Protein AF-A0A127SYN3-F1 (afdb_monomer)

pLDDT: mean 91.69, std 9.48, range [48.88, 98.5]

Solvent-accessible surface area (backbone atoms only — not comparable to full-atom values): 15457 Å² total; per-residue (Å²): 63,96,89,72,79,43,69,83,61,51,98,43,75,67,38,49,51,54,57,50,49,53,37,70,72,34,72,50,55,42,59,70,74,40,36,48,94,62,75,69,46,76,50,74,53,71,53,73,50,73,58,100,52,30,39,41,38,39,35,43,34,43,35,44,30,67,36,50,41,70,59,27,31,41,38,37,42,37,41,39,38,40,38,38,40,44,38,81,91,70,33,30,36,42,38,40,38,41,39,39,38,42,36,44,35,37,34,53,48,44,52,75,71,44,71,41,87,87,78,73,42,77,45,51,68,72,70,58,45,60,67,63,46,42,74,70,51,71,36,42,54,61,86,86,49,70,43,82,44,75,75,14,61,35,33,72,66,62,30,41,78,26,24,26,25,44,35,42,36,41,40,35,37,41,34,41,34,43,35,37,41,90,47,94,44,38,41,38,36,42,35,41,35,43,33,44,36,38,39,38,37,40,38,42,32,32,41,89,10,33,71,32,34,23,24,48,36,52,92,41,75,68,47,23,68,67,38,80,61,31,48,67,55,82,93,42,82,83,59,80,42,41,58,88,42,87,70,60,50,49,77,47,78,48,56,35,39,34,45,36,39,40,38,38,41,36,39,38,39,46,52,67,52,91,86,77,44,78,47,76,47,78,51,74,50,76,50,75,49,77,52,73,49,111

Foldseek 3Di:
DVVPPDDPFPPDPVSVCVVVVLLVPFQAQLLVVFFDDWDKDKDKDKDWDDDPFWIKIKMWIWIWAPDGTPFWTKIKIKIKIWIWGQPDPNQKIKIKIKIKMKMKIKDFQWDDWDQPPVVRDTDTPPDLHSVCCSVPPDSSDDQPDWDQDLLDTDHSNVQRVQWMKIKIKMKIKIKMKMWGDPDPQKIKMKMKMKMKMKIKMKTGRWFRHSVNVSLANPPDLVSQQPRPSFDDDPVDNPDTGHHPRNTTGDIDMDMKMKMKIKIKIKMWGWDADPVPDIDIDIDMDMDMDMDMDD

Sequence (294 aa):
DSTTGKYLVENTEAGRKAYLRQAEMRNTDWFQELFRPTVQHSHSVSITSGSEKGSYYASLGALVDPGWSIQSKVNRYTALFNTSQKLFNDHITLNIIGNASYRQQRAPGSLASSTNLVEGSVKRDFDINPYSYALRTSRTLDPDEFYTRNYAPFNIRHELENNYIDLSVLDTKFQAEIKAKPIKGLELSALGSVRYQLSMTEHNIKDNSNQAEAYRAAATKIIKNANPYLYKDPDNPTADKYTVLPQGGILKKNDYSALSMDFRASGTYNTAIAEKHIINAFAAMEVNSLDRHA

Nearest PDB structures (foldseek):
  6z8i-assembly1_B  TM=6.885E-01  e=6.926E-08  Bacteroides thetaiotaomicron VPI-5482
  8aa4-assembly1_B  TM=7.226E-01  e=2.273E-06  Bacteroides thetaiotaomicron VPI-5482
  5fq6-assembly2_I  TM=7.284E-01  e=1.991E-04  Bacteroides thetaiotaomicron
  5fq7-assembly1_D  TM=7.348E-01  e=5.926E-04  Bacteroides thetaiotaomicron
  5fq8-assembly1_D  TM=7.462E-01  e=1.498E-03  Bacteroides thetaiotaomicron

Radius of gyration: 30.78 Å; Cα contacts (8 Å, |Δi|>4): 654; chains: 1; bounding box: 85×50×84 Å

Structure (mmCIF, N/CA/C/O backbone):
data_AF-A0A127SYN3-F1
#
_entry.id   AF-A0A127SYN3-F1
#
loop_
_atom_site.group_PDB
_atom_site.id
_atom_site.type_symbol
_atom_site.label_atom_id
_atom_site.label_alt_id
_atom_site.label_comp_id
_atom_site.label_asym_id
_atom_site.label_entity_id
_atom_site.label_seq_id
_atom_site.pdbx_PDB_ins_code
_atom_site.Cartn_x
_atom_site.Cartn_y
_atom_site.Cartn_z
_atom_site.occupancy
_atom_site.B_iso_or_equiv
_atom_site.auth_seq_id
_atom_site.auth_comp_id
_atom_site.auth_asym_id
_atom_site.auth_atom_id
_atom_site.pdbx_PDB_model_num
ATOM 1 N N . ASP A 1 1 ? 33.461 -4.931 -29.192 1.00 48.88 1 ASP A N 1
ATOM 2 C CA . ASP A 1 1 ? 34.027 -5.504 -27.966 1.00 48.88 1 ASP A CA 1
ATOM 3 C C . ASP A 1 1 ? 35.154 -4.592 -27.495 1.00 48.88 1 ASP A C 1
ATOM 5 O O . ASP A 1 1 ? 36.150 -4.427 -28.196 1.00 48.88 1 ASP A O 1
ATOM 9 N N . SER A 1 2 ? 34.945 -3.933 -26.354 1.00 52.88 2 SER A N 1
ATOM 10 C CA . SER A 1 2 ? 35.891 -2.986 -25.746 1.00 52.88 2 SER A CA 1
ATOM 11 C C . SER A 1 2 ? 37.189 -3.647 -25.271 1.00 52.88 2 SER A C 1
ATOM 13 O O . SER A 1 2 ? 38.177 -2.948 -25.067 1.00 52.88 2 SER A O 1
ATOM 15 N N . THR A 1 3 ? 37.211 -4.976 -25.150 1.00 64.62 3 THR A N 1
ATOM 16 C CA . THR A 1 3 ? 38.384 -5.772 -24.769 1.00 64.62 3 THR A CA 1
ATOM 17 C C . THR A 1 3 ? 39.202 -6.284 -25.957 1.00 64.62 3 THR A C 1
ATOM 19 O O . THR A 1 3 ? 40.391 -6.540 -25.795 1.00 64.62 3 THR A O 1
ATOM 22 N N . THR A 1 4 ? 38.623 -6.399 -27.159 1.00 72.81 4 THR A N 1
ATOM 23 C CA . THR A 1 4 ? 39.330 -6.945 -28.342 1.00 72.81 4 THR A CA 1
ATOM 24 C C . THR A 1 4 ? 39.470 -5.968 -29.510 1.00 72.81 4 THR A C 1
ATOM 26 O O . THR A 1 4 ? 40.143 -6.284 -30.490 1.00 72.81 4 THR A O 1
ATOM 29 N N . GLY A 1 5 ? 38.836 -4.791 -29.448 1.00 68.50 5 GLY A N 1
ATOM 30 C CA . GLY A 1 5 ? 38.861 -3.791 -30.525 1.00 68.50 5 GLY A CA 1
ATOM 31 C C . GLY A 1 5 ? 38.121 -4.220 -31.800 1.00 68.50 5 GLY A C 1
ATOM 32 O O . GLY A 1 5 ? 38.131 -3.494 -32.793 1.00 68.50 5 GLY A O 1
ATOM 33 N N . LYS A 1 6 ? 37.464 -5.386 -31.786 1.00 70.94 6 LYS A N 1
ATOM 34 C CA . LYS A 1 6 ? 36.654 -5.907 -32.891 1.00 70.94 6 LYS A CA 1
ATOM 35 C C . LYS A 1 6 ? 35.181 -5.540 -32.720 1.00 70.94 6 LYS A C 1
ATOM 37 O O . LYS A 1 6 ? 34.705 -5.274 -31.610 1.00 70.94 6 LYS A O 1
ATOM 42 N N . TYR A 1 7 ? 34.433 -5.548 -33.822 1.00 69.31 7 TYR A N 1
ATOM 43 C CA . TYR A 1 7 ? 32.971 -5.483 -33.772 1.00 69.31 7 TYR A CA 1
ATOM 44 C C . TYR A 1 7 ? 32.424 -6.675 -32.969 1.00 69.31 7 TYR A C 1
ATOM 46 O O . TYR A 1 7 ? 32.946 -7.779 -33.081 1.00 69.31 7 TYR A O 1
ATOM 54 N N . LEU A 1 8 ? 31.379 -6.452 -32.159 1.00 71.56 8 LEU A N 1
ATOM 55 C CA . LEU A 1 8 ? 30.700 -7.521 -31.399 1.00 71.56 8 LEU A CA 1
ATOM 56 C C . LEU A 1 8 ? 30.132 -8.618 -32.315 1.00 71.56 8 LEU A C 1
ATOM 58 O O . LEU A 1 8 ? 30.057 -9.775 -31.919 1.00 71.56 8 LEU A O 1
ATOM 62 N N . VAL A 1 9 ? 29.767 -8.252 -33.545 1.00 79.12 9 VAL A N 1
ATOM 63 C CA . VAL A 1 9 ? 29.346 -9.170 -34.604 1.00 79.12 9 VAL A CA 1
ATOM 64 C C . VAL A 1 9 ? 30.120 -8.809 -35.867 1.00 79.12 9 VAL A C 1
ATOM 66 O O . VAL A 1 9 ? 30.071 -7.665 -36.323 1.00 79.12 9 VAL A O 1
ATOM 69 N N . GLU A 1 10 ? 30.841 -9.768 -36.443 1.00 80.81 10 GLU A N 1
ATOM 70 C CA . GLU A 1 10 ? 31.500 -9.570 -37.734 1.00 80.81 10 GLU A CA 1
ATOM 71 C C . GLU A 1 10 ? 30.448 -9.420 -38.846 1.00 80.81 10 GLU A C 1
ATOM 73 O O . GLU A 1 10 ? 29.526 -10.231 -38.955 1.00 80.81 10 GLU A O 1
ATOM 78 N N . ASN A 1 11 ? 30.586 -8.404 -39.708 1.00 83.81 11 ASN A N 1
ATOM 79 C CA . ASN A 1 11 ? 29.653 -8.139 -40.815 1.00 83.81 11 ASN A CA 1
ATOM 80 C C . ASN A 1 11 ? 29.867 -9.089 -42.016 1.00 83.81 11 ASN A C 1
ATOM 82 O O . ASN A 1 11 ? 29.914 -8.669 -43.171 1.00 83.81 11 ASN A O 1
ATOM 86 N N . THR A 1 12 ? 30.019 -10.381 -41.739 1.00 90.56 12 THR A N 1
ATOM 87 C CA . THR A 1 12 ? 30.063 -11.468 -42.721 1.00 90.56 12 THR A CA 1
ATOM 88 C C . THR A 1 12 ? 28.730 -12.215 -42.709 1.00 90.56 12 THR A C 1
ATOM 90 O O . THR A 1 12 ? 27.955 -12.124 -41.755 1.00 90.56 12 THR A O 1
ATOM 93 N N . GLU A 1 13 ? 28.420 -12.972 -43.764 1.00 90.56 13 GLU A N 1
ATOM 94 C CA . GLU A 1 13 ? 27.206 -13.801 -43.773 1.00 90.56 13 GLU A CA 1
ATOM 95 C C . GLU A 1 13 ? 27.196 -14.802 -42.608 1.00 90.56 13 GLU A C 1
ATOM 97 O O . GLU A 1 13 ? 26.184 -14.933 -41.920 1.00 90.56 13 GLU A O 1
ATOM 102 N N . ALA A 1 14 ? 28.334 -15.450 -42.345 1.00 88.75 14 ALA A N 1
ATOM 103 C CA . ALA A 1 14 ? 28.492 -16.379 -41.232 1.00 88.75 14 ALA A CA 1
ATOM 104 C C . ALA A 1 14 ? 28.324 -15.686 -39.868 1.00 88.75 14 ALA A C 1
ATOM 106 O O . ALA A 1 14 ? 27.583 -16.191 -39.027 1.00 88.75 14 ALA A O 1
ATOM 107 N N . GLY A 1 15 ? 28.934 -14.509 -39.671 1.00 86.81 15 GLY A N 1
ATOM 108 C CA . GLY A 1 15 ? 28.815 -13.732 -38.432 1.00 86.81 15 GLY A CA 1
ATOM 109 C C . GLY A 1 15 ? 27.379 -13.280 -38.153 1.00 86.81 15 GLY A C 1
ATOM 110 O O . GLY A 1 15 ? 26.864 -13.487 -37.054 1.00 86.81 15 GLY A O 1
ATOM 111 N N . ARG A 1 16 ? 26.678 -12.762 -39.172 1.00 88.38 16 ARG A N 1
ATOM 112 C CA . ARG A 1 16 ? 25.257 -12.386 -39.063 1.00 88.38 16 ARG A CA 1
ATOM 113 C C . ARG A 1 16 ? 24.364 -13.590 -38.760 1.00 88.38 16 ARG A C 1
ATOM 115 O O . ARG A 1 16 ? 23.508 -13.497 -37.885 1.00 88.38 16 ARG A O 1
ATOM 122 N N . LYS A 1 17 ? 24.573 -14.726 -39.438 1.00 88.44 17 LYS A N 1
ATOM 123 C CA . LYS A 1 17 ? 23.822 -15.965 -39.165 1.00 88.44 17 LYS A CA 1
ATOM 124 C C . LYS A 1 17 ? 24.069 -16.478 -37.749 1.00 88.44 17 LYS A C 1
ATOM 126 O O . LYS A 1 17 ? 23.115 -16.886 -37.100 1.00 88.44 17 LYS A O 1
ATOM 131 N N . ALA A 1 18 ? 25.307 -16.435 -37.259 1.00 87.00 18 ALA A N 1
ATOM 132 C CA . ALA A 1 18 ? 25.636 -16.864 -35.902 1.00 87.00 18 ALA A CA 1
ATOM 133 C C . ALA A 1 18 ? 24.921 -16.007 -34.844 1.00 87.00 18 ALA A C 1
ATOM 135 O O . ALA A 1 18 ? 24.298 -16.561 -33.941 1.00 87.00 18 ALA A O 1
ATOM 136 N N . TYR A 1 19 ? 24.934 -14.679 -35.003 1.00 84.44 19 TYR A N 1
ATOM 137 C CA . TYR A 1 19 ? 24.206 -13.762 -34.122 1.00 84.44 19 TYR A CA 1
ATOM 138 C C . TYR A 1 19 ? 22.689 -14.015 -34.141 1.00 84.44 19 TYR A C 1
ATOM 140 O O . TYR A 1 19 ? 22.066 -14.175 -33.092 1.00 84.44 19 TYR A O 1
ATOM 148 N N . LEU A 1 20 ? 22.086 -14.119 -35.332 1.00 86.38 20 LEU A N 1
A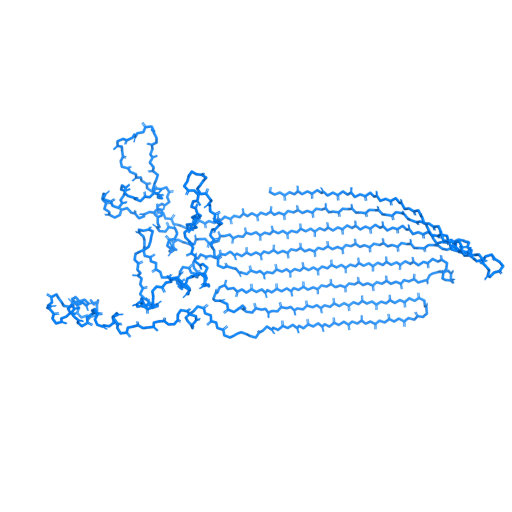TOM 149 C CA . LEU A 1 20 ? 20.644 -14.362 -35.462 1.00 86.38 20 LEU A CA 1
ATOM 150 C C . LEU A 1 20 ? 20.232 -15.735 -34.920 1.00 86.38 20 LEU A C 1
ATOM 152 O O . LEU A 1 20 ? 19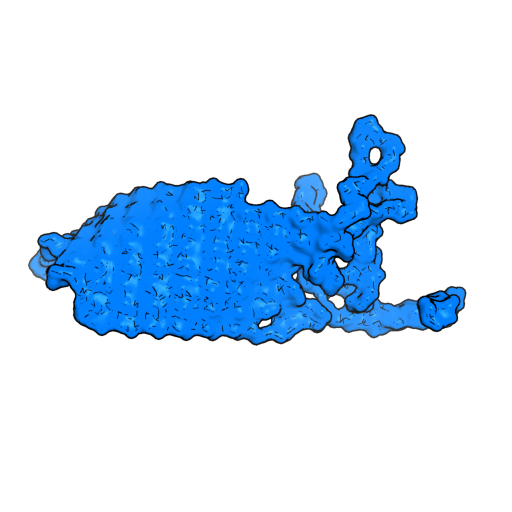.182 -15.845 -34.294 1.00 86.38 20 LEU A O 1
ATOM 156 N N . ARG A 1 21 ? 21.066 -16.765 -35.098 1.00 88.94 21 ARG A N 1
ATOM 157 C CA . ARG A 1 21 ? 20.792 -18.122 -34.608 1.00 88.94 21 ARG A CA 1
ATOM 158 C C . ARG A 1 21 ? 20.797 -18.206 -33.083 1.00 88.94 21 ARG A C 1
ATOM 160 O O . ARG A 1 21 ? 20.042 -18.991 -32.521 1.00 88.94 21 ARG A O 1
ATOM 167 N N . GLN A 1 22 ? 21.601 -17.389 -32.399 1.00 84.88 22 GLN A N 1
ATOM 168 C CA . GLN A 1 22 ? 21.524 -17.277 -30.938 1.00 84.88 22 GLN A CA 1
ATOM 169 C C . GLN A 1 22 ? 20.163 -16.731 -30.494 1.00 84.88 22 GLN A C 1
ATOM 171 O O . GLN A 1 22 ? 19.560 -17.283 -29.580 1.00 84.88 22 GLN A O 1
ATOM 176 N N . ALA A 1 23 ? 19.651 -15.695 -31.166 1.00 83.94 23 ALA A N 1
ATOM 177 C CA . ALA A 1 23 ? 18.327 -15.148 -30.875 1.00 83.94 23 ALA A CA 1
ATOM 178 C C . ALA A 1 23 ? 17.189 -16.114 -31.251 1.00 83.94 23 ALA A C 1
ATOM 180 O O . ALA A 1 23 ? 16.218 -16.220 -30.509 1.00 83.94 23 ALA A O 1
ATOM 181 N N . GLU A 1 24 ? 17.320 -16.840 -32.365 1.00 86.69 24 GLU A N 1
ATOM 182 C CA . GLU A 1 24 ? 16.368 -17.870 -32.812 1.00 86.69 24 GLU A CA 1
ATOM 183 C C . GLU A 1 24 ? 16.228 -19.007 -31.793 1.00 86.69 24 GLU A C 1
ATOM 185 O O . GLU A 1 24 ? 15.120 -19.442 -31.493 1.00 86.69 24 GLU A O 1
ATOM 190 N N . MET A 1 25 ? 17.349 -19.473 -31.240 1.00 91.06 25 MET A N 1
ATOM 191 C CA . MET A 1 25 ? 17.375 -20.590 -30.292 1.00 91.06 25 MET A CA 1
ATOM 192 C C . MET A 1 25 ? 17.090 -20.152 -28.847 1.00 91.06 25 MET A C 1
ATOM 194 O O . MET A 1 25 ? 16.968 -21.003 -27.963 1.00 91.06 25 MET A O 1
ATOM 198 N N . ARG A 1 26 ? 16.997 -18.841 -28.578 1.00 92.56 26 ARG A N 1
ATOM 199 C CA . ARG A 1 26 ? 16.716 -18.311 -27.241 1.00 92.56 26 ARG A CA 1
ATOM 200 C C . ARG A 1 26 ? 15.241 -18.503 -26.890 1.00 92.56 26 ARG A C 1
ATOM 202 O O . ARG A 1 26 ? 14.349 -18.160 -27.661 1.00 92.56 26 ARG A O 1
ATOM 209 N N . ASN A 1 27 ? 15.001 -19.014 -25.686 1.00 94.12 27 ASN A N 1
ATOM 210 C CA . ASN A 1 27 ? 13.667 -19.240 -25.145 1.00 94.12 27 ASN A CA 1
ATOM 211 C C . ASN A 1 27 ? 13.578 -18.774 -23.685 1.00 94.12 27 ASN A C 1
ATOM 213 O O . ASN A 1 27 ? 13.321 -19.568 -22.779 1.00 94.12 27 ASN A O 1
ATOM 217 N N . THR A 1 28 ? 13.827 -17.486 -23.463 1.00 96.19 28 THR A N 1
ATOM 218 C CA . THR A 1 28 ? 13.800 -16.833 -22.152 1.00 96.19 28 THR A CA 1
ATOM 219 C C . THR A 1 28 ? 12.476 -17.112 -21.446 1.00 96.19 28 THR A C 1
ATOM 221 O O . THR A 1 28 ? 11.390 -16.903 -22.003 1.00 96.19 28 THR A O 1
ATOM 224 N N . ASP A 1 29 ? 12.564 -17.616 -20.218 1.00 96.44 29 ASP A N 1
ATOM 225 C CA . ASP A 1 29 ? 11.417 -17.793 -19.337 1.00 96.44 29 ASP A CA 1
ATOM 226 C C . ASP A 1 29 ? 11.248 -16.539 -18.479 1.00 96.44 29 ASP A C 1
ATOM 228 O O . ASP A 1 29 ? 11.800 -16.408 -17.390 1.00 96.44 29 ASP A O 1
ATOM 232 N N . TRP A 1 30 ? 10.457 -15.592 -18.974 1.00 96.44 30 TRP A N 1
ATOM 233 C CA . TRP A 1 30 ? 10.225 -14.342 -18.261 1.00 96.44 30 TRP A CA 1
ATOM 234 C C . TRP A 1 30 ? 9.563 -14.515 -16.892 1.00 96.44 30 TRP A C 1
ATOM 236 O O . TRP A 1 30 ? 9.713 -13.633 -16.046 1.00 96.44 30 TRP A O 1
ATOM 246 N N . PHE A 1 31 ? 8.851 -15.622 -16.647 1.00 96.38 31 PHE A N 1
ATOM 247 C CA . PHE A 1 31 ? 8.349 -15.896 -15.306 1.00 96.38 31 PHE A CA 1
ATOM 248 C C . PHE A 1 31 ? 9.509 -16.228 -14.373 1.00 96.38 31 PHE A C 1
ATOM 250 O O . PHE A 1 31 ? 9.606 -15.638 -13.304 1.00 96.38 31 PHE A O 1
ATOM 257 N N . GLN A 1 32 ? 10.433 -17.083 -14.800 1.00 95.56 32 GLN A N 1
ATOM 258 C CA . GLN A 1 32 ? 11.642 -17.367 -14.029 1.00 95.56 32 GLN A CA 1
ATOM 259 C C . GLN A 1 32 ? 12.513 -16.115 -13.817 1.00 95.56 32 GLN A C 1
ATOM 261 O O . GLN A 1 32 ? 13.078 -15.934 -12.741 1.00 95.56 32 GLN A O 1
ATOM 266 N N . GLU A 1 33 ? 12.596 -15.221 -14.808 1.00 96.00 33 GLU A N 1
ATOM 267 C CA . GLU A 1 33 ? 13.443 -14.027 -14.709 1.00 96.00 33 GLU A CA 1
ATOM 268 C C . GLU A 1 33 ? 12.876 -12.931 -13.793 1.00 96.00 33 GLU A C 1
ATOM 270 O O . GLU A 1 33 ? 13.649 -12.161 -13.216 1.00 96.00 33 GLU A O 1
ATOM 275 N N . LEU A 1 34 ? 11.548 -12.810 -13.696 1.00 96.06 34 LEU A N 1
ATOM 276 C CA . LEU A 1 34 ? 10.874 -11.690 -13.019 1.00 96.06 34 LEU A CA 1
ATOM 277 C C . LEU A 1 34 ? 10.217 -12.060 -11.694 1.00 96.06 34 LEU A C 1
ATOM 279 O O . LEU A 1 34 ? 9.750 -11.182 -10.956 1.00 96.06 34 LEU A O 1
ATOM 283 N N . PHE A 1 35 ? 10.177 -13.347 -11.386 1.00 96.44 35 PHE A N 1
ATOM 284 C CA . PHE A 1 35 ? 9.487 -13.869 -10.234 1.00 96.44 35 PHE A CA 1
ATOM 285 C C . PHE A 1 35 ? 10.341 -14.894 -9.508 1.00 96.44 35 PHE A C 1
ATOM 287 O O . PHE A 1 35 ? 11.109 -15.640 -10.104 1.00 96.44 35 PHE A O 1
ATOM 294 N N . ARG A 1 36 ? 10.178 -14.947 -8.190 1.00 94.12 36 ARG A N 1
ATOM 295 C CA . ARG A 1 36 ? 10.913 -15.872 -7.335 1.00 94.12 36 ARG A CA 1
ATOM 296 C C . ARG A 1 36 ? 9.985 -16.467 -6.281 1.00 94.12 36 ARG A C 1
ATOM 298 O O . ARG A 1 36 ? 9.063 -15.780 -5.836 1.00 94.12 36 ARG A O 1
ATOM 305 N N . PRO A 1 37 ? 10.223 -17.714 -5.848 1.00 93.94 37 PRO A N 1
ATOM 306 C CA . PRO A 1 37 ? 9.569 -18.226 -4.659 1.00 93.94 37 PRO A CA 1
ATOM 307 C C . PRO A 1 37 ? 10.012 -17.385 -3.457 1.00 93.94 37 PRO A C 1
ATOM 309 O O . PRO A 1 37 ? 11.206 -17.202 -3.216 1.00 93.94 37 PRO A O 1
ATOM 312 N N . THR A 1 38 ? 9.049 -16.865 -2.704 1.00 94.44 38 THR A N 1
ATOM 313 C CA . THR A 1 38 ? 9.298 -16.130 -1.463 1.00 94.44 38 THR A CA 1
ATOM 314 C C . THR A 1 38 ? 8.504 -16.732 -0.323 1.00 94.44 38 THR A C 1
ATOM 316 O O . THR A 1 38 ? 7.425 -17.291 -0.514 1.00 94.44 38 THR A O 1
ATOM 319 N N . VAL A 1 39 ? 9.052 -16.616 0.883 1.00 96.00 39 VAL A N 1
ATOM 320 C CA . VAL A 1 39 ? 8.363 -17.005 2.110 1.00 96.00 39 VAL A CA 1
ATOM 321 C C . VAL A 1 39 ? 7.880 -15.736 2.792 1.00 96.00 39 VAL A C 1
ATOM 323 O O . VAL A 1 39 ? 8.673 -14.854 3.120 1.00 96.00 39 VAL A O 1
ATOM 326 N N . GLN A 1 40 ? 6.569 -15.640 2.985 1.00 97.12 40 GLN A N 1
ATOM 327 C CA . GLN A 1 40 ? 5.968 -14.600 3.804 1.00 97.12 40 GLN A CA 1
ATOM 328 C C . GLN A 1 40 ? 6.036 -15.018 5.275 1.00 97.12 40 GLN A C 1
ATOM 330 O O . GLN A 1 40 ? 5.627 -16.120 5.641 1.00 97.12 40 GLN A O 1
ATOM 335 N N . HIS A 1 41 ? 6.492 -14.109 6.130 1.00 97.56 41 HIS A N 1
ATOM 336 C CA . HIS A 1 41 ? 6.527 -14.302 7.574 1.00 97.56 41 HIS A CA 1
ATOM 337 C C . HIS A 1 41 ? 5.405 -13.505 8.231 1.00 97.56 41 HIS A C 1
ATOM 339 O O . HIS A 1 41 ? 5.243 -12.311 7.976 1.00 97.56 41 HIS A O 1
ATOM 345 N N . SER A 1 42 ? 4.629 -14.154 9.098 1.00 97.81 42 SER A N 1
ATOM 346 C CA . SER A 1 42 ? 3.646 -13.481 9.941 1.00 97.81 42 SER A CA 1
ATOM 347 C C . SER A 1 42 ? 3.820 -13.936 11.381 1.00 97.81 42 SER A C 1
ATOM 349 O O . SER A 1 42 ? 3.738 -15.123 11.685 1.00 97.81 42 SER A O 1
ATOM 351 N N . HIS A 1 43 ? 4.081 -12.974 12.257 1.00 97.94 43 HIS A N 1
ATOM 352 C CA . HIS A 1 43 ? 4.249 -13.188 13.683 1.00 97.94 43 HIS A CA 1
ATOM 353 C C . HIS A 1 43 ? 3.222 -12.347 14.421 1.00 97.94 43 HIS A C 1
ATOM 355 O O . HIS A 1 43 ? 3.064 -11.161 14.134 1.00 97.94 43 HIS A O 1
ATOM 361 N N . SER A 1 44 ? 2.544 -12.946 15.388 1.00 97.44 44 SER A N 1
ATOM 362 C CA . SER A 1 44 ? 1.618 -12.240 16.262 1.00 97.44 44 SER A CA 1
ATOM 363 C C . SER A 1 44 ? 1.812 -12.705 17.690 1.00 97.44 44 SER A C 1
ATOM 365 O O . SER A 1 44 ? 1.838 -13.907 17.950 1.00 97.44 44 SER A O 1
ATOM 367 N N . VAL A 1 45 ? 1.912 -11.755 18.609 1.00 97.94 45 VAL A N 1
ATOM 368 C CA . VAL A 1 45 ? 1.938 -12.013 20.047 1.00 97.94 45 VAL A CA 1
ATOM 369 C C . VAL A 1 45 ? 0.753 -11.289 20.649 1.00 97.94 45 VAL A C 1
ATOM 371 O O . VAL A 1 45 ? 0.573 -10.094 20.420 1.00 97.94 45 VAL A O 1
ATOM 374 N N . SER A 1 46 ? -0.058 -12.009 21.413 1.00 97.44 46 SER A N 1
ATOM 375 C CA . SER A 1 46 ? -1.207 -11.437 22.099 1.00 97.44 46 SER A CA 1
ATOM 376 C C . SER A 1 46 ? -1.259 -11.887 23.543 1.00 97.44 46 SER A C 1
ATOM 378 O O . SER A 1 46 ? -1.008 -13.052 23.844 1.00 97.44 46 SER A O 1
ATOM 380 N N . ILE A 1 47 ? -1.650 -10.973 24.418 1.00 97.31 47 ILE A N 1
ATOM 381 C CA . ILE A 1 47 ? -1.958 -11.245 25.813 1.00 97.31 47 ILE A CA 1
ATOM 382 C C . ILE A 1 47 ? -3.446 -10.994 25.988 1.00 97.31 47 ILE A C 1
ATOM 384 O O . ILE A 1 47 ? -3.959 -9.937 25.622 1.00 97.31 47 ILE A O 1
ATOM 388 N N . THR A 1 48 ? -4.132 -11.984 26.546 1.00 96.81 48 THR A N 1
ATOM 389 C CA . THR A 1 48 ? -5.538 -11.875 26.929 1.00 96.81 48 THR A CA 1
ATOM 390 C C . THR A 1 48 ? -5.650 -12.210 28.404 1.00 96.81 48 THR A C 1
ATOM 392 O O . THR A 1 48 ? -5.048 -13.175 28.866 1.00 96.81 48 THR A O 1
ATOM 395 N N . SER A 1 49 ? -6.406 -11.414 29.144 1.00 95.50 49 SER A N 1
ATOM 396 C CA . SER A 1 49 ? -6.701 -11.649 30.552 1.00 95.50 49 SER A CA 1
ATOM 397 C C . SER A 1 49 ? -8.140 -11.256 30.831 1.00 95.50 49 SER A C 1
ATOM 399 O O . SER A 1 49 ? -8.670 -10.339 30.207 1.00 95.50 49 SER A O 1
ATOM 401 N N . GLY A 1 50 ? -8.794 -11.938 31.760 1.00 94.06 50 GLY A N 1
ATOM 402 C CA . GLY A 1 50 ? -10.157 -11.601 32.125 1.00 94.06 50 GLY A CA 1
ATOM 403 C C . GLY A 1 50 ? -10.564 -12.174 33.469 1.00 94.06 50 GLY A C 1
ATOM 404 O O . GLY A 1 50 ? -10.037 -13.181 33.928 1.00 94.06 50 GLY A O 1
ATOM 405 N N . SER A 1 51 ? -11.518 -11.495 34.089 1.00 92.62 51 SER A N 1
ATOM 406 C CA . SER A 1 51 ? -12.234 -11.906 35.292 1.00 92.62 51 SER A CA 1
ATOM 407 C C . SER A 1 51 ? -13.719 -11.595 35.104 1.00 92.62 51 SER A C 1
ATOM 409 O O . SER A 1 51 ? -14.118 -11.004 34.099 1.00 92.62 51 SER A O 1
ATOM 411 N N . GLU A 1 52 ? -14.544 -11.908 36.098 1.00 89.50 52 GLU A N 1
ATOM 412 C CA . GLU A 1 52 ? -15.967 -11.542 36.096 1.00 89.50 52 GLU A CA 1
ATOM 413 C C . GLU A 1 52 ? -16.201 -10.031 35.915 1.00 89.50 52 GLU A C 1
ATOM 415 O O . GLU A 1 52 ? -17.205 -9.623 35.328 1.00 89.50 52 GLU A O 1
ATOM 420 N N . LYS A 1 53 ? -15.246 -9.204 36.368 1.00 91.69 53 LYS A N 1
ATOM 421 C CA . LYS A 1 53 ? -15.325 -7.738 36.328 1.00 91.69 53 LYS A CA 1
ATOM 422 C C . LYS A 1 53 ? -14.797 -7.118 35.035 1.00 91.69 53 LYS A C 1
ATOM 424 O O . LYS A 1 53 ? -14.963 -5.920 34.844 1.00 91.69 53 LYS A O 1
ATOM 429 N N . GLY A 1 54 ? -14.173 -7.880 34.138 1.00 94.38 54 GLY A N 1
ATOM 430 C CA . GLY A 1 54 ? -13.675 -7.311 32.888 1.00 94.38 54 GLY A CA 1
ATOM 431 C C . GLY A 1 54 ? -12.664 -8.171 32.147 1.00 94.38 54 GLY A C 1
ATOM 432 O O . GLY A 1 54 ? -12.101 -9.112 32.700 1.00 94.38 54 GLY A O 1
ATOM 433 N N . SER A 1 55 ? -12.420 -7.808 30.893 1.00 97.06 55 SER A N 1
ATOM 434 C CA . SER A 1 55 ? -11.491 -8.464 29.977 1.00 97.06 55 SER A CA 1
ATOM 435 C C . SER A 1 55 ? -10.533 -7.455 29.358 1.00 97.06 55 SER A C 1
ATOM 437 O O . SER A 1 55 ? -10.920 -6.336 29.029 1.00 97.06 55 SER A O 1
ATOM 439 N N . TYR A 1 56 ? -9.300 -7.882 29.144 1.00 96.88 56 TYR A N 1
ATOM 440 C CA . TYR A 1 56 ? -8.219 -7.120 28.547 1.00 96.88 56 TYR A CA 1
ATOM 441 C C . TYR A 1 56 ? -7.584 -7.959 27.445 1.00 96.88 56 TYR A C 1
ATOM 443 O O . TYR A 1 56 ? -7.274 -9.133 27.645 1.00 96.88 56 TYR A O 1
ATOM 451 N N . TYR A 1 57 ? -7.364 -7.345 26.296 1.00 97.81 57 TYR A N 1
ATOM 452 C CA . TYR A 1 57 ? -6.701 -7.928 25.146 1.00 97.81 57 TYR A CA 1
ATOM 453 C C . TYR A 1 57 ? -5.698 -6.920 24.601 1.00 97.81 57 TYR A C 1
ATOM 455 O O . TYR A 1 57 ? -6.031 -5.760 24.357 1.00 97.81 57 TYR A O 1
ATOM 463 N N . ALA A 1 58 ? -4.473 -7.367 24.379 1.00 97.88 58 ALA A N 1
ATOM 464 C CA . ALA A 1 58 ? -3.461 -6.611 23.667 1.00 97.88 58 ALA A CA 1
ATOM 465 C C . ALA A 1 58 ? -2.769 -7.535 22.671 1.00 97.88 58 ALA A C 1
ATOM 467 O O . ALA A 1 58 ? -2.453 -8.674 23.008 1.00 97.88 58 ALA A O 1
ATOM 468 N N . SER A 1 59 ? -2.500 -7.056 21.462 1.00 98.00 59 SER A N 1
ATOM 469 C CA . SER A 1 59 ? -1.735 -7.806 20.474 1.00 98.00 59 SER A CA 1
ATOM 470 C C . SER A 1 59 ? -0.828 -6.918 19.649 1.00 98.00 59 SER A C 1
ATOM 472 O O . SER A 1 59 ? -1.211 -5.816 19.256 1.00 98.00 59 SER A O 1
ATOM 474 N N . LEU A 1 60 ? 0.332 -7.464 19.314 1.00 98.19 60 LEU A N 1
ATOM 475 C CA . LEU A 1 60 ? 1.248 -6.930 18.324 1.00 98.19 60 LEU A CA 1
ATOM 476 C C . LEU A 1 60 ? 1.380 -7.946 17.194 1.00 98.19 60 LEU A C 1
ATOM 478 O O . LEU A 1 60 ? 1.463 -9.150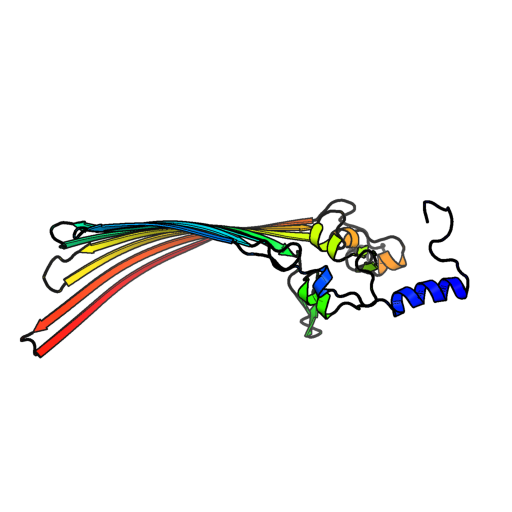 17.436 1.00 98.19 60 LEU A O 1
ATOM 482 N N . GLY A 1 61 ? 1.408 -7.457 15.961 1.00 98.12 61 GLY A N 1
ATOM 483 C CA . GLY A 1 61 ? 1.572 -8.281 14.772 1.00 98.12 61 GLY A CA 1
ATOM 484 C C . GLY A 1 61 ? 2.582 -7.672 13.815 1.00 98.12 61 GLY A C 1
ATOM 485 O O . GLY A 1 61 ? 2.580 -6.460 13.611 1.00 98.12 61 GLY A O 1
ATOM 486 N N . ALA A 1 62 ? 3.412 -8.514 13.214 1.00 98.44 62 ALA A N 1
ATOM 487 C CA . ALA A 1 62 ? 4.315 -8.166 12.130 1.00 98.44 62 ALA A CA 1
ATOM 488 C C . ALA A 1 62 ? 4.081 -9.120 10.956 1.00 98.44 62 ALA A C 1
ATOM 490 O O . ALA A 1 62 ? 4.022 -10.339 11.124 1.00 98.44 62 ALA A O 1
ATOM 491 N N . LEU A 1 63 ? 3.943 -8.559 9.762 1.00 98.25 63 LEU A N 1
ATOM 492 C CA . LEU A 1 63 ? 3.882 -9.273 8.497 1.00 98.25 63 LEU A CA 1
ATOM 493 C C . LEU A 1 63 ? 5.014 -8.749 7.626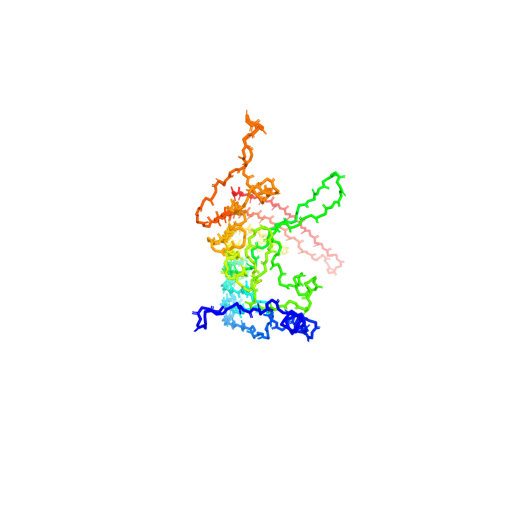 1.00 98.25 63 LEU A C 1
ATOM 495 O O . LEU A 1 63 ? 5.111 -7.543 7.413 1.00 98.25 63 LEU A O 1
ATOM 499 N N . VAL A 1 64 ? 5.850 -9.656 7.141 1.00 98.06 64 VAL A N 1
ATOM 500 C CA . VAL A 1 64 ? 6.953 -9.372 6.228 1.00 98.06 64 VAL A CA 1
ATOM 501 C C . VAL A 1 64 ? 6.758 -10.255 5.008 1.00 98.06 64 VAL A C 1
ATOM 503 O O . VAL A 1 64 ? 6.887 -11.476 5.086 1.00 98.06 64 VAL A O 1
ATOM 506 N N . ASP A 1 65 ? 6.413 -9.630 3.893 1.00 97.50 65 ASP A N 1
ATOM 507 C CA . ASP A 1 65 ? 6.252 -10.266 2.595 1.00 97.50 65 ASP A CA 1
ATOM 508 C C . ASP A 1 65 ? 7.319 -9.720 1.631 1.00 97.50 65 ASP A C 1
ATOM 510 O O . ASP A 1 65 ? 7.224 -8.571 1.183 1.00 97.50 65 ASP A O 1
ATOM 514 N N . PRO A 1 66 ? 8.351 -10.518 1.298 1.00 95.56 66 PRO A N 1
ATOM 515 C CA . PRO A 1 66 ? 9.370 -10.142 0.318 1.00 95.56 66 PRO A CA 1
ATOM 516 C C . PRO A 1 66 ? 8.867 -10.037 -1.131 1.00 95.56 66 PRO A C 1
ATOM 518 O O . PRO A 1 66 ? 9.667 -9.656 -1.990 1.00 95.56 66 PRO A O 1
ATOM 521 N N . GLY A 1 67 ? 7.602 -10.404 -1.379 1.00 93.69 67 GLY A N 1
ATOM 522 C CA . GLY A 1 67 ? 6.893 -10.335 -2.651 1.00 93.69 67 GLY A CA 1
ATOM 523 C C . GLY A 1 67 ? 7.337 -11.372 -3.680 1.00 93.69 67 GLY A C 1
ATOM 524 O O . GLY A 1 67 ? 8.523 -11.637 -3.864 1.00 93.69 67 GLY A O 1
ATOM 525 N N . TRP A 1 68 ? 6.364 -11.934 -4.399 1.00 92.31 68 TRP A N 1
ATOM 526 C CA . TRP A 1 68 ? 6.608 -12.906 -5.470 1.00 92.31 68 TRP A CA 1
ATOM 527 C C . TRP A 1 68 ? 7.382 -12.258 -6.639 1.00 92.31 68 TRP A C 1
ATOM 529 O O . TRP A 1 68 ? 8.402 -12.788 -7.087 1.00 92.31 68 TRP A O 1
ATOM 539 N N . SER A 1 69 ? 6.948 -11.100 -7.147 1.00 93.00 69 SER A N 1
ATOM 540 C CA . SER A 1 69 ? 7.652 -10.426 -8.248 1.00 93.00 69 SER A CA 1
ATOM 541 C C . SER A 1 69 ? 8.826 -9.579 -7.760 1.00 93.00 69 SER A C 1
ATOM 543 O O . SER A 1 69 ? 8.800 -9.010 -6.666 1.00 93.00 69 SER A O 1
ATOM 545 N N . ILE A 1 70 ? 9.828 -9.396 -8.620 1.00 90.69 70 ILE A N 1
ATOM 546 C CA . ILE A 1 70 ? 10.906 -8.429 -8.388 1.00 90.69 70 ILE A CA 1
ATOM 547 C C . ILE A 1 70 ? 10.310 -7.035 -8.116 1.00 90.69 70 ILE A C 1
ATOM 549 O O . ILE A 1 70 ? 9.307 -6.640 -8.714 1.00 90.69 70 ILE A O 1
ATOM 553 N N . GLN A 1 71 ? 10.915 -6.313 -7.165 1.00 89.81 71 GLN A N 1
ATOM 554 C CA . GLN A 1 71 ? 10.497 -4.973 -6.723 1.00 89.81 71 GLN A CA 1
ATOM 555 C C . GLN A 1 71 ? 9.032 -4.890 -6.242 1.00 89.81 71 GLN A C 1
ATOM 557 O O . GLN A 1 71 ? 8.418 -3.825 -6.262 1.00 89.81 71 GLN A O 1
ATOM 562 N N . SER A 1 72 ? 8.485 -6.002 -5.740 1.00 93.12 72 SER A N 1
ATOM 563 C CA . SER A 1 72 ? 7.282 -6.034 -4.907 1.00 93.12 72 SER A CA 1
ATOM 564 C C . SER A 1 72 ? 7.662 -6.475 -3.497 1.00 93.12 72 SER A C 1
ATOM 566 O O . SER A 1 72 ? 8.404 -7.436 -3.347 1.00 93.12 72 SER A O 1
ATOM 568 N N . LYS A 1 73 ? 7.216 -5.757 -2.463 1.00 95.94 73 LYS A N 1
ATOM 569 C CA . LYS A 1 73 ? 7.347 -6.179 -1.055 1.00 95.94 73 LYS A CA 1
ATOM 570 C C . LYS A 1 73 ? 6.318 -5.464 -0.193 1.00 95.94 73 LYS A C 1
ATOM 572 O O . LYS A 1 73 ? 5.960 -4.328 -0.503 1.00 95.94 73 LYS A O 1
ATOM 577 N N . VAL A 1 74 ? 5.883 -6.091 0.895 1.00 97.81 74 VAL A N 1
ATOM 578 C CA . VAL A 1 74 ? 4.950 -5.511 1.866 1.00 97.81 74 VAL A CA 1
ATOM 579 C C . VAL A 1 74 ? 5.404 -5.843 3.281 1.00 97.81 74 VAL A C 1
ATOM 581 O O . VAL A 1 74 ? 5.487 -7.004 3.657 1.00 97.81 74 VAL A O 1
ATOM 584 N N . ASN A 1 75 ? 5.612 -4.815 4.097 1.00 98.19 75 ASN A N 1
ATOM 585 C CA . ASN A 1 75 ? 5.806 -4.953 5.534 1.00 98.19 75 ASN A CA 1
ATOM 586 C C . ASN A 1 75 ? 4.642 -4.275 6.249 1.00 98.19 75 ASN A C 1
ATOM 588 O O . ASN A 1 75 ? 4.320 -3.125 5.950 1.00 98.19 75 ASN A O 1
ATOM 592 N N . ARG A 1 76 ? 4.002 -4.965 7.192 1.00 98.44 76 ARG A N 1
ATOM 593 C CA . ARG A 1 76 ? 2.902 -4.411 7.984 1.00 98.44 76 ARG A CA 1
ATOM 594 C C . ARG A 1 76 ? 3.091 -4.706 9.461 1.00 98.44 76 ARG A C 1
ATOM 596 O O . ARG A 1 76 ? 3.238 -5.860 9.847 1.00 98.44 76 ARG A O 1
ATOM 603 N N . TYR A 1 77 ? 2.992 -3.666 10.273 1.00 98.44 77 TYR A N 1
ATOM 604 C CA . TYR A 1 77 ? 3.024 -3.735 11.725 1.00 98.44 77 TYR A CA 1
ATOM 605 C C . TYR A 1 77 ? 1.673 -3.306 12.266 1.00 98.44 77 TYR A C 1
ATOM 607 O O . TYR A 1 77 ? 1.109 -2.309 11.821 1.00 98.44 77 TYR A O 1
ATOM 615 N N . THR A 1 78 ? 1.146 -4.071 13.209 1.00 98.44 78 THR A N 1
ATOM 616 C CA . THR A 1 78 ? -0.168 -3.829 13.801 1.00 98.44 78 THR A CA 1
ATOM 617 C C . THR A 1 78 ? -0.069 -3.864 15.311 1.00 98.44 78 THR A C 1
ATOM 619 O O . THR A 1 78 ? 0.633 -4.706 15.868 1.00 98.44 78 THR A O 1
ATOM 622 N N . ALA A 1 79 ? -0.797 -2.966 15.956 1.00 98.38 79 ALA A N 1
ATOM 623 C CA . ALA A 1 79 ? -1.026 -2.964 17.385 1.00 98.38 79 ALA A CA 1
ATOM 624 C C . ALA A 1 79 ? -2.532 -2.874 17.628 1.00 98.38 79 ALA A C 1
ATOM 626 O O . ALA A 1 79 ? -3.233 -2.085 16.992 1.00 98.38 79 ALA A O 1
ATOM 627 N N . LEU A 1 80 ? -3.034 -3.700 18.535 1.00 98.00 80 LEU A N 1
ATOM 628 C CA . LEU A 1 80 ? -4.429 -3.695 18.947 1.00 98.00 80 LEU A CA 1
ATOM 629 C C . LEU A 1 80 ? -4.486 -3.787 20.463 1.00 98.00 80 LEU A C 1
ATOM 631 O O . LEU A 1 80 ? -3.806 -4.606 21.075 1.00 98.00 80 LEU A O 1
ATOM 635 N N . PHE A 1 81 ? -5.325 -2.955 21.050 1.00 97.50 81 PHE A N 1
ATOM 636 C CA . PHE A 1 81 ? -5.685 -2.971 22.451 1.00 97.50 81 PHE A CA 1
ATOM 637 C C . PHE A 1 81 ? -7.207 -2.944 22.543 1.00 97.50 81 PHE A C 1
ATOM 639 O O . PHE A 1 81 ? -7.856 -2.157 21.858 1.00 97.50 81 PHE A O 1
ATOM 646 N N . ASN A 1 82 ? -7.776 -3.810 23.367 1.00 97.75 82 ASN A N 1
ATOM 647 C CA . ASN A 1 82 ? -9.200 -3.862 23.645 1.00 97.75 82 ASN A CA 1
ATOM 648 C C . ASN A 1 82 ? -9.395 -4.171 25.130 1.00 97.75 82 ASN A C 1
ATOM 650 O O . ASN A 1 82 ? -8.921 -5.191 25.624 1.00 97.75 82 ASN A O 1
ATOM 654 N N . THR A 1 83 ? -10.084 -3.297 25.848 1.00 97.31 83 THR A N 1
ATOM 655 C CA . THR A 1 83 ? -10.445 -3.505 27.249 1.00 97.31 83 THR A CA 1
ATOM 656 C C . THR A 1 83 ? -11.936 -3.294 27.438 1.00 97.31 83 THR A C 1
ATOM 658 O O . THR A 1 83 ? -12.510 -2.363 26.883 1.00 97.31 83 THR A O 1
ATOM 661 N N . SER A 1 84 ? -12.550 -4.160 28.234 1.00 97.19 84 SER A N 1
ATOM 662 C CA . SER A 1 84 ? -13.953 -4.098 28.630 1.00 97.19 84 SER A CA 1
ATOM 663 C C . SER A 1 84 ? -14.026 -4.255 30.140 1.00 97.19 84 SER A C 1
ATOM 665 O O . SER A 1 84 ? -13.650 -5.305 30.656 1.00 97.19 84 SER A O 1
ATOM 667 N N . GLN A 1 85 ? -14.517 -3.249 30.855 1.00 96.44 85 GLN A N 1
ATOM 668 C CA . GLN A 1 85 ? -14.662 -3.267 32.310 1.00 96.44 85 GLN A CA 1
ATOM 669 C C . GLN A 1 85 ? -16.123 -3.150 32.709 1.00 96.44 85 GLN A C 1
ATOM 671 O O . GLN A 1 85 ? -16.814 -2.234 32.269 1.00 96.44 85 GLN A O 1
ATOM 676 N N . LYS A 1 86 ? -16.574 -4.038 33.592 1.00 95.94 86 LYS A N 1
ATOM 677 C CA . LYS A 1 86 ? -17.871 -3.950 34.251 1.00 95.94 86 LYS A CA 1
ATOM 678 C C . LYS A 1 86 ? -17.707 -3.270 35.605 1.00 95.94 86 LYS A C 1
ATOM 680 O O . LYS A 1 86 ? -16.900 -3.674 36.441 1.00 95.94 86 LYS A O 1
ATOM 685 N N . LEU A 1 87 ? -18.489 -2.227 35.820 1.00 92.81 87 LEU A N 1
ATOM 686 C CA . LEU A 1 87 ? -18.467 -1.373 36.997 1.00 92.81 87 LEU A CA 1
ATOM 687 C C . LEU A 1 87 ? -19.845 -1.397 37.667 1.00 92.81 87 LEU A C 1
ATOM 689 O O . LEU A 1 87 ? -20.862 -1.654 37.020 1.00 92.81 87 LEU A O 1
ATOM 693 N N . PHE A 1 88 ? -19.873 -1.107 38.970 1.00 89.56 88 PHE A N 1
ATOM 694 C CA . PHE A 1 88 ? -21.100 -1.015 39.771 1.00 89.56 88 PHE A CA 1
ATOM 695 C C . PHE A 1 88 ? -22.000 -2.260 39.657 1.00 89.56 88 PHE A C 1
ATOM 697 O O . PHE A 1 88 ? -23.170 -2.139 39.318 1.00 89.56 88 PHE A O 1
ATOM 704 N N . ASN A 1 89 ? -21.473 -3.464 39.916 1.00 85.94 89 ASN A N 1
ATOM 705 C CA . ASN A 1 89 ? -22.216 -4.732 39.782 1.00 85.94 89 ASN A CA 1
ATOM 706 C C . ASN A 1 89 ? -22.908 -4.874 38.411 1.00 85.94 89 ASN A C 1
ATOM 708 O O . ASN A 1 89 ? -24.118 -5.072 38.346 1.00 85.94 89 ASN A O 1
ATOM 712 N N . ASP A 1 90 ? -22.151 -4.712 37.324 1.00 86.56 90 ASP A N 1
ATOM 713 C CA . ASP A 1 90 ? -22.607 -4.875 35.934 1.00 86.56 90 ASP A CA 1
ATOM 714 C C . ASP A 1 90 ? -23.648 -3.845 35.443 1.00 86.56 90 ASP A C 1
ATOM 716 O O . ASP A 1 90 ? -24.165 -3.974 34.328 1.00 86.56 90 ASP A O 1
ATOM 720 N N . HIS A 1 91 ? -23.920 -2.787 36.218 1.00 91.94 91 HIS A N 1
ATOM 721 C CA . HIS A 1 91 ? -24.796 -1.692 35.784 1.00 91.94 91 HIS A CA 1
ATOM 722 C C . HIS A 1 91 ? -24.128 -0.786 34.753 1.00 91.94 91 HIS A C 1
ATOM 724 O O . HIS A 1 91 ? -24.831 -0.169 33.957 1.00 91.94 91 HIS A O 1
ATOM 730 N N . ILE A 1 92 ? -22.795 -0.693 34.749 1.00 95.94 92 ILE A N 1
ATOM 731 C CA . ILE A 1 92 ? -22.041 0.091 33.766 1.00 95.94 92 ILE A CA 1
ATOM 732 C C . ILE A 1 92 ? -20.973 -0.795 33.132 1.00 95.94 92 ILE A C 1
ATOM 734 O O . ILE A 1 92 ? -20.265 -1.510 33.830 1.00 95.94 92 ILE A O 1
ATOM 738 N N . THR A 1 93 ? -20.839 -0.756 31.809 1.00 97.00 93 THR A N 1
ATOM 739 C CA . THR A 1 93 ? -19.747 -1.407 31.076 1.00 97.00 93 THR A CA 1
ATOM 740 C C . THR A 1 93 ? -19.001 -0.371 30.248 1.00 97.00 93 THR A C 1
ATOM 742 O O . THR A 1 93 ? -19.621 0.363 29.486 1.00 97.00 93 THR A O 1
ATOM 745 N N . LEU A 1 94 ? -17.682 -0.307 30.394 1.00 97.38 94 LEU A N 1
ATOM 746 C CA . LEU A 1 94 ? -16.798 0.563 29.625 1.00 97.38 94 LEU A CA 1
ATOM 747 C C . LEU A 1 94 ? -15.962 -0.287 28.671 1.00 97.38 94 LEU A C 1
ATOM 749 O O . LEU A 1 94 ? -15.191 -1.122 29.135 1.00 97.38 94 LEU A O 1
ATOM 753 N N . ASN A 1 95 ? -16.066 -0.030 27.371 1.00 97.62 95 ASN A N 1
ATOM 754 C CA . ASN A 1 95 ? -15.264 -0.657 26.326 1.00 97.62 95 ASN A CA 1
ATOM 755 C C . ASN A 1 95 ? -14.327 0.380 25.705 1.00 97.62 95 ASN A C 1
ATOM 757 O O . ASN A 1 95 ? -14.776 1.446 25.291 1.00 97.62 95 ASN A O 1
ATOM 761 N N . ILE A 1 96 ? -13.037 0.076 25.598 1.00 98.06 96 ILE A N 1
ATOM 762 C CA . ILE A 1 96 ? -12.049 0.925 24.925 1.00 98.06 96 ILE A CA 1
ATOM 763 C C . ILE A 1 96 ? -11.267 0.066 23.942 1.00 98.06 96 ILE A C 1
ATOM 765 O O . ILE A 1 96 ? -10.699 -0.956 24.321 1.00 98.06 96 ILE A O 1
ATOM 769 N N . ILE A 1 97 ? -11.209 0.504 22.688 1.00 98.19 97 ILE A N 1
ATOM 770 C CA . ILE A 1 97 ? -10.482 -0.156 21.608 1.00 98.19 97 ILE A CA 1
ATOM 771 C C . ILE A 1 97 ? -9.516 0.847 20.983 1.00 98.19 97 ILE A C 1
ATOM 773 O O . ILE A 1 97 ? -9.917 1.915 20.528 1.00 98.19 97 ILE A O 1
ATOM 777 N N . GLY A 1 98 ? -8.241 0.483 20.926 1.00 98.25 98 GLY A N 1
ATOM 778 C CA . GLY A 1 98 ? -7.209 1.194 20.183 1.00 98.25 98 GLY A CA 1
ATOM 779 C C . GLY A 1 98 ? -6.606 0.276 19.129 1.00 98.25 98 GLY A C 1
ATOM 780 O O . GLY A 1 98 ? -6.178 -0.829 19.445 1.00 98.25 98 GLY A O 1
ATOM 781 N N . ASN A 1 99 ? -6.557 0.716 17.881 1.00 97.56 99 ASN A N 1
ATOM 782 C CA . ASN A 1 99 ? -5.921 0.004 16.783 1.00 97.56 99 ASN A CA 1
ATOM 783 C C . ASN A 1 99 ? -4.940 0.932 16.067 1.00 97.56 99 ASN A C 1
ATOM 785 O O . ASN A 1 99 ? -5.242 2.100 15.833 1.00 97.56 99 ASN A O 1
ATOM 789 N N . ALA A 1 100 ? -3.779 0.402 15.709 1.00 98.25 100 ALA A N 1
ATOM 790 C CA . ALA A 1 100 ? -2.820 1.062 14.846 1.00 98.25 100 ALA A CA 1
ATOM 791 C C . ALA A 1 100 ? -2.267 0.052 13.841 1.00 98.25 100 ALA A C 1
ATOM 793 O O . ALA A 1 100 ? -1.948 -1.085 14.193 1.00 98.25 100 ALA A O 1
ATOM 794 N N . SER A 1 101 ? -2.131 0.469 12.591 1.00 98.31 101 SER A N 1
ATOM 795 C CA . SER A 1 101 ? -1.544 -0.311 11.513 1.00 98.31 101 SER A CA 1
ATOM 796 C C . SER A 1 101 ? -0.633 0.584 10.689 1.00 98.31 101 SER A C 1
ATOM 798 O O . SER A 1 101 ? -1.078 1.580 10.128 1.00 98.31 101 SER A O 1
ATOM 800 N N . TYR A 1 102 ? 0.629 0.195 10.563 1.00 98.50 102 TYR A N 1
ATOM 801 C CA . TYR A 1 102 ? 1.588 0.829 9.671 1.00 98.50 102 TYR A CA 1
ATOM 802 C C . TYR A 1 102 ? 2.007 -0.160 8.591 1.00 98.50 102 TYR A C 1
ATOM 804 O O . TYR A 1 102 ? 2.444 -1.269 8.899 1.00 98.50 102 TYR A O 1
ATOM 812 N N . ARG A 1 103 ? 1.861 0.220 7.322 1.00 98.44 103 ARG A N 1
ATOM 813 C CA . ARG A 1 103 ? 2.213 -0.605 6.167 1.00 98.44 103 ARG A CA 1
ATOM 814 C C . ARG A 1 103 ? 3.168 0.146 5.253 1.00 98.44 103 ARG A C 1
ATOM 816 O O . ARG A 1 103 ? 2.832 1.222 4.774 1.00 98.44 103 ARG A O 1
ATOM 823 N N . GLN A 1 104 ? 4.294 -0.480 4.947 1.00 98.00 104 GLN A N 1
ATOM 824 C CA . GLN A 1 104 ? 5.202 -0.080 3.879 1.00 98.00 104 GLN A CA 1
ATOM 825 C C . GLN A 1 104 ? 5.075 -1.075 2.735 1.00 98.00 104 GLN A C 1
ATOM 827 O O . GLN A 1 104 ? 5.116 -2.285 2.952 1.00 98.00 104 GLN A O 1
ATOM 832 N N . GLN A 1 105 ? 4.930 -0.580 1.517 1.00 96.69 105 GLN A N 1
ATOM 833 C CA . GLN A 1 105 ? 4.807 -1.407 0.329 1.00 96.69 105 GLN A CA 1
ATOM 834 C C . GLN A 1 105 ? 5.648 -0.824 -0.796 1.00 96.69 105 GLN A C 1
ATOM 836 O O . GLN A 1 105 ? 5.623 0.379 -1.020 1.00 96.69 105 GLN A O 1
ATOM 841 N N . ARG A 1 106 ? 6.345 -1.684 -1.537 1.00 95.88 106 ARG A N 1
ATOM 842 C CA . ARG A 1 106 ? 6.934 -1.328 -2.829 1.00 95.88 106 ARG A CA 1
ATOM 843 C C . ARG A 1 106 ? 6.182 -2.029 -3.944 1.00 95.88 106 ARG A C 1
ATOM 845 O O . ARG A 1 106 ? 5.804 -3.194 -3.796 1.00 95.88 106 ARG A O 1
ATOM 852 N N . ALA A 1 107 ? 5.985 -1.325 -5.048 1.00 93.88 107 ALA A N 1
ATOM 853 C CA . ALA A 1 107 ? 5.405 -1.865 -6.265 1.00 93.88 107 ALA A CA 1
ATOM 854 C C . ALA A 1 107 ? 6.166 -1.368 -7.508 1.00 93.88 107 ALA A C 1
ATOM 856 O O . ALA A 1 107 ? 6.759 -0.287 -7.470 1.00 93.88 107 ALA A O 1
ATOM 857 N N . PRO A 1 108 ? 6.115 -2.109 -8.628 1.00 92.44 108 PRO A N 1
ATOM 858 C CA . PRO A 1 108 ? 6.574 -1.622 -9.927 1.00 92.44 108 PRO A CA 1
ATOM 859 C C . PRO A 1 108 ? 5.909 -0.293 -10.313 1.00 92.44 108 PRO A C 1
ATOM 861 O O . PRO A 1 108 ? 4.691 -0.151 -10.186 1.00 92.44 108 PRO A O 1
ATOM 864 N N . GLY A 1 109 ? 6.688 0.661 -10.828 1.00 84.19 109 GLY A N 1
ATOM 865 C CA . GLY A 1 109 ? 6.254 2.023 -11.166 1.00 84.19 109 GLY A CA 1
ATOM 866 C C . GLY A 1 109 ? 5.435 2.165 -12.451 1.00 84.19 109 GLY A C 1
ATOM 867 O O . GLY A 1 109 ? 5.632 3.097 -13.224 1.00 84.19 109 GLY A O 1
ATOM 868 N N . SER A 1 110 ? 4.512 1.236 -12.703 1.00 75.19 110 SER A N 1
ATOM 869 C CA . SER A 1 110 ? 3.644 1.299 -13.884 1.00 75.19 110 SER A CA 1
ATOM 870 C C . SER A 1 110 ? 2.670 2.474 -13.788 1.00 75.19 110 SER A C 1
ATOM 872 O O . SER A 1 110 ? 2.000 2.651 -12.770 1.00 75.19 110 SER A O 1
ATOM 874 N N . LEU A 1 111 ? 2.547 3.249 -14.867 1.00 71.94 111 LEU A N 1
ATOM 875 C CA . LEU A 1 111 ? 1.557 4.321 -14.959 1.00 71.94 111 LEU A CA 1
ATOM 876 C C . LEU A 1 111 ? 0.131 3.757 -15.046 1.00 71.94 111 LEU A C 1
ATOM 878 O O . LEU A 1 111 ? -0.092 2.635 -15.513 1.00 71.94 111 LEU A O 1
ATOM 882 N N . ALA A 1 112 ? -0.846 4.555 -14.611 1.00 61.69 112 ALA A N 1
ATOM 883 C CA . ALA A 1 112 ? -2.254 4.249 -14.829 1.00 61.69 112 ALA A CA 1
ATOM 884 C C . ALA A 1 112 ? -2.549 4.171 -16.336 1.00 61.69 112 ALA A C 1
ATOM 886 O O . ALA A 1 112 ? -2.015 4.953 -17.124 1.00 61.69 112 ALA A O 1
ATOM 887 N N . SER A 1 113 ? -3.398 3.225 -16.735 1.00 60.88 113 SER A N 1
ATOM 888 C CA . SER A 1 113 ? -3.864 3.138 -18.117 1.00 60.88 113 SER A CA 1
ATOM 889 C C . SER A 1 113 ? -4.655 4.395 -18.486 1.00 60.88 113 SER A C 1
ATOM 891 O O . SER A 1 113 ? -5.529 4.815 -17.728 1.00 60.88 113 SER A O 1
ATOM 893 N N . SER A 1 114 ? -4.386 4.968 -19.654 1.00 53.75 114 SER A N 1
ATOM 894 C CA . SER A 1 114 ? -5.198 6.023 -20.252 1.00 53.75 114 SER A CA 1
ATOM 895 C C . SER A 1 114 ? -6.083 5.437 -21.350 1.00 53.75 114 SER A C 1
ATOM 897 O O . SER A 1 114 ? -5.656 4.612 -22.159 1.00 53.75 114 SER A O 1
ATOM 899 N N . THR A 1 115 ? -7.351 5.832 -21.363 1.00 50.50 115 THR A N 1
ATOM 900 C CA . THR A 1 115 ? -8.284 5.505 -22.441 1.00 50.50 115 THR A CA 1
ATOM 901 C C . THR A 1 115 ? -8.237 6.613 -23.480 1.00 50.50 115 THR A C 1
ATOM 903 O O . THR A 1 115 ? -8.538 7.770 -23.187 1.00 50.50 115 THR A O 1
ATOM 906 N N . ASN A 1 116 ? -7.875 6.275 -24.716 1.00 58.97 116 ASN A N 1
ATOM 907 C CA . ASN A 1 116 ? -8.123 7.169 -25.834 1.00 58.97 116 ASN A CA 1
ATOM 908 C C . ASN A 1 116 ? -9.629 7.131 -26.132 1.00 58.97 116 ASN A C 1
ATOM 910 O O . ASN A 1 116 ? -10.125 6.172 -26.718 1.00 58.97 116 ASN A O 1
ATOM 914 N N . LEU A 1 117 ? -10.360 8.166 -25.705 1.00 56.19 117 LEU A N 1
ATOM 915 C CA . LEU A 1 117 ? -11.816 8.272 -25.877 1.00 56.19 117 LEU A CA 1
ATOM 916 C C . LEU A 1 117 ? -12.254 8.293 -27.354 1.00 56.19 117 LEU A C 1
ATOM 918 O O . LEU A 1 117 ? -13.411 8.002 -27.634 1.00 56.19 117 LEU A O 1
ATOM 922 N N . VAL A 1 118 ? -11.348 8.616 -28.285 1.00 67.69 118 VAL A N 1
ATOM 923 C CA . VAL A 1 118 ? -11.634 8.677 -29.728 1.00 67.69 118 VAL A CA 1
ATOM 924 C C . VAL A 1 118 ? -11.418 7.320 -30.400 1.00 67.69 118 VAL A C 1
ATOM 926 O O . VAL A 1 118 ? -12.244 6.886 -31.194 1.00 67.69 118 VAL A O 1
ATOM 929 N N . GLU A 1 119 ? -10.325 6.629 -30.074 1.00 65.25 119 GLU A N 1
ATOM 930 C CA . GLU A 1 119 ? -9.970 5.340 -30.695 1.00 65.25 119 GLU A CA 1
ATOM 931 C C . GLU A 1 119 ? -10.495 4.122 -29.918 1.00 65.25 119 GLU A C 1
ATOM 933 O O . GLU A 1 119 ? -10.371 2.991 -30.382 1.00 65.25 119 GLU A O 1
ATOM 938 N N . GLY A 1 120 ? -11.023 4.323 -28.705 1.00 59.59 120 GLY A N 1
ATOM 939 C CA . GLY A 1 120 ? -11.409 3.242 -27.790 1.00 59.59 120 GLY A CA 1
ATOM 940 C C . GLY A 1 120 ? -10.226 2.394 -27.299 1.00 59.59 120 GLY A C 1
ATOM 941 O O . GLY A 1 120 ? -10.427 1.366 -26.652 1.00 59.59 120 GLY A O 1
ATOM 942 N N . SER A 1 121 ? -8.990 2.801 -27.605 1.00 59.50 121 SER A N 1
ATOM 943 C CA . SER A 1 121 ? -7.774 2.077 -27.255 1.00 59.50 121 SER A CA 1
ATOM 944 C C . SER A 1 121 ? -7.350 2.391 -25.816 1.00 59.50 121 SER A C 1
ATOM 946 O O . SER A 1 121 ? -7.383 3.535 -25.359 1.00 59.50 121 SER A O 1
ATOM 948 N N . VAL A 1 122 ? -6.955 1.357 -25.071 1.00 58.28 122 VAL A N 1
ATOM 949 C CA . VAL A 1 122 ? -6.359 1.506 -23.737 1.00 58.28 122 VAL A CA 1
ATOM 950 C C . VAL A 1 122 ? -4.847 1.524 -23.909 1.00 58.28 122 VAL A C 1
ATOM 952 O O . VAL A 1 122 ? -4.252 0.516 -24.296 1.00 58.28 122 VAL A O 1
ATOM 955 N N . LYS A 1 123 ? -4.217 2.660 -23.617 1.00 63.12 123 LYS A N 1
ATOM 956 C CA . LYS A 1 123 ? -2.766 2.826 -23.669 1.00 63.12 123 LYS A CA 1
ATOM 957 C C . LYS A 1 123 ? -2.208 2.820 -22.251 1.00 63.12 123 LYS A C 1
ATOM 959 O O . LYS A 1 123 ? -2.743 3.464 -21.355 1.00 63.12 123 LYS A O 1
ATOM 964 N N . ARG A 1 124 ? -1.114 2.095 -22.033 1.00 66.31 124 ARG A N 1
ATOM 965 C CA . ARG A 1 124 ? -0.326 2.194 -20.801 1.00 66.31 124 ARG A CA 1
ATOM 966 C C . ARG A 1 124 ? 1.107 2.515 -21.179 1.00 66.31 124 ARG A C 1
ATOM 968 O O . ARG A 1 124 ? 1.875 1.627 -21.549 1.00 66.31 124 ARG A O 1
ATOM 975 N N . ASP A 1 125 ? 1.427 3.801 -21.144 1.00 70.38 125 ASP A N 1
ATOM 976 C CA . ASP A 1 125 ? 2.785 4.264 -21.400 1.00 70.38 125 ASP A CA 1
ATOM 977 C C . ASP A 1 125 ? 3.714 3.788 -20.280 1.00 70.38 125 ASP A C 1
ATOM 979 O O . ASP A 1 125 ? 3.326 3.753 -19.113 1.00 70.38 125 ASP A O 1
ATOM 983 N N . PHE A 1 126 ? 4.924 3.363 -20.654 1.00 83.50 126 PHE A N 1
ATOM 984 C CA . PHE A 1 126 ? 5.930 2.813 -19.734 1.00 83.50 126 PHE A CA 1
ATOM 985 C C . PHE A 1 126 ? 5.411 1.665 -18.844 1.00 83.50 126 PHE A C 1
ATOM 987 O O . PHE A 1 126 ? 5.706 1.593 -17.654 1.00 83.50 126 PHE A O 1
ATOM 994 N N . ASP A 1 127 ? 4.631 0.739 -19.418 1.00 85.44 127 ASP A N 1
ATOM 995 C CA . ASP A 1 127 ? 4.228 -0.476 -18.703 1.00 85.44 127 ASP A CA 1
ATOM 996 C C . ASP A 1 127 ? 5.432 -1.371 -18.379 1.00 85.44 127 ASP A C 1
ATOM 998 O O . ASP A 1 127 ? 6.115 -1.880 -19.284 1.00 85.44 127 ASP A O 1
ATOM 1002 N N . ILE A 1 128 ? 5.628 -1.578 -17.078 1.00 91.50 128 ILE A N 1
ATOM 1003 C CA . ILE A 1 128 ? 6.692 -2.381 -16.475 1.00 91.50 128 ILE A CA 1
ATOM 1004 C C . ILE A 1 128 ? 6.127 -3.397 -15.478 1.00 91.50 128 ILE A C 1
ATOM 1006 O O . ILE A 1 128 ? 6.850 -3.913 -14.633 1.00 91.50 128 ILE A O 1
ATOM 1010 N N . ASN A 1 129 ? 4.826 -3.689 -15.539 1.00 91.75 129 ASN A N 1
ATOM 1011 C CA . ASN A 1 129 ? 4.221 -4.703 -14.691 1.00 91.75 129 ASN A CA 1
ATOM 1012 C C . ASN A 1 129 ? 4.833 -6.085 -15.021 1.00 91.75 129 ASN A C 1
ATOM 1014 O O . ASN A 1 129 ? 4.676 -6.543 -16.157 1.00 91.75 129 ASN A O 1
ATOM 1018 N N . PRO A 1 130 ? 5.472 -6.782 -14.056 1.00 93.81 130 PRO A N 1
ATOM 1019 C CA . PRO A 1 130 ? 6.183 -8.034 -14.319 1.00 93.81 130 PRO A CA 1
ATOM 1020 C C . PRO A 1 130 ? 5.320 -9.127 -14.956 1.00 93.81 130 PRO A C 1
ATOM 1022 O O . PRO A 1 130 ? 5.777 -9.842 -15.842 1.00 93.81 130 PRO A O 1
ATOM 1025 N N . TYR A 1 131 ? 4.050 -9.225 -14.553 1.00 92.38 131 TYR A N 1
ATOM 1026 C CA . TYR A 1 131 ? 3.118 -10.219 -15.085 1.00 92.38 131 TYR A CA 1
ATOM 1027 C C . TYR A 1 131 ? 2.715 -9.905 -16.529 1.00 92.38 131 TYR A C 1
ATOM 1029 O O . TYR A 1 131 ? 2.778 -10.770 -17.400 1.00 92.38 131 TYR A O 1
ATOM 1037 N N . SER A 1 132 ? 2.358 -8.644 -16.802 1.00 91.12 132 SER A N 1
ATOM 1038 C CA . SER A 1 132 ? 2.070 -8.163 -18.162 1.00 91.12 132 SER A CA 1
ATOM 1039 C C . SER A 1 132 ? 3.266 -8.382 -19.090 1.00 91.12 132 SER A C 1
ATOM 1041 O O . SER A 1 132 ? 3.101 -8.879 -20.204 1.00 91.12 132 SER A O 1
ATOM 1043 N N . TYR A 1 133 ? 4.471 -8.059 -18.612 1.00 92.94 133 TYR A N 1
ATOM 1044 C CA . TYR A 1 133 ? 5.706 -8.221 -19.368 1.00 92.94 133 TYR A CA 1
ATOM 1045 C C . TYR A 1 133 ? 5.989 -9.693 -19.682 1.00 92.94 133 TYR A C 1
ATOM 1047 O O . TYR A 1 133 ? 6.222 -10.029 -20.840 1.00 92.94 133 TYR A O 1
ATOM 1055 N N . ALA A 1 134 ? 5.900 -10.582 -18.688 1.00 94.94 134 ALA A N 1
ATOM 1056 C CA . ALA A 1 134 ? 6.171 -12.003 -18.889 1.00 94.94 134 ALA A CA 1
ATOM 1057 C C . ALA A 1 134 ? 5.217 -12.669 -19.892 1.00 94.94 134 ALA A C 1
ATOM 1059 O O . ALA A 1 134 ? 5.630 -13.552 -20.639 1.00 94.94 134 ALA A O 1
ATOM 1060 N N . LEU A 1 135 ? 3.960 -12.217 -19.953 1.00 93.06 135 LEU A N 1
ATOM 1061 C CA . LEU A 1 135 ? 2.971 -12.738 -20.899 1.00 93.06 135 LEU A CA 1
ATOM 1062 C C . LEU A 1 135 ? 3.119 -12.199 -22.326 1.00 93.06 135 LEU A C 1
ATOM 1064 O O . LEU A 1 135 ? 2.731 -12.881 -23.272 1.00 93.06 135 LEU A O 1
ATOM 1068 N N . ARG A 1 136 ? 3.582 -10.955 -22.489 1.00 90.75 136 ARG A N 1
ATOM 1069 C CA . ARG A 1 136 ? 3.496 -10.228 -23.770 1.00 90.75 136 ARG A CA 1
ATOM 1070 C C . ARG A 1 136 ? 4.831 -10.071 -24.487 1.00 90.75 136 ARG A C 1
ATOM 1072 O O . ARG A 1 136 ? 4.839 -9.756 -25.675 1.00 90.75 136 ARG A O 1
ATOM 1079 N N . THR A 1 137 ? 5.945 -10.253 -23.790 1.00 92.75 137 THR A N 1
ATOM 1080 C CA . THR A 1 137 ? 7.278 -10.051 -24.358 1.00 92.75 137 THR A CA 1
ATOM 1081 C C . THR A 1 137 ? 7.769 -11.307 -25.072 1.00 92.75 137 THR A C 1
ATOM 1083 O O . THR A 1 137 ? 7.595 -12.424 -24.590 1.00 92.75 137 THR A O 1
ATOM 1086 N N . SER A 1 138 ? 8.423 -11.125 -26.224 1.00 93.06 138 SER A N 1
ATOM 1087 C CA . SER A 1 138 ? 9.039 -12.235 -26.957 1.00 93.06 138 SER A CA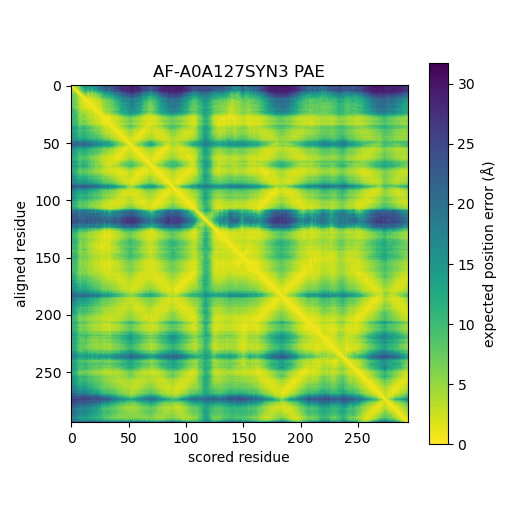 1
ATOM 1088 C C . SER A 1 138 ? 10.036 -12.998 -26.080 1.00 93.06 138 SER A C 1
ATOM 1090 O O . SER A 1 138 ? 10.851 -12.402 -25.375 1.00 93.06 138 SER A O 1
ATOM 1092 N N . ARG A 1 139 ? 10.012 -14.329 -26.176 1.00 93.44 139 ARG A N 1
ATOM 1093 C CA . ARG A 1 139 ? 10.955 -15.229 -25.493 1.00 93.44 139 ARG A CA 1
ATOM 1094 C C . ARG A 1 139 ? 12.321 -15.302 -26.187 1.00 93.44 139 ARG A C 1
ATOM 1096 O O . ARG A 1 139 ? 13.251 -15.877 -25.643 1.00 93.44 139 ARG A O 1
ATOM 1103 N N . THR A 1 140 ? 12.462 -14.687 -27.361 1.00 93.06 140 THR A N 1
ATOM 1104 C CA . THR A 1 140 ? 13.737 -14.613 -28.099 1.00 93.06 140 THR A CA 1
ATOM 1105 C C . THR A 1 140 ? 14.652 -13.483 -27.624 1.00 93.06 140 THR A C 1
ATOM 1107 O O . THR A 1 140 ? 15.814 -13.414 -28.030 1.00 93.06 140 THR A O 1
ATOM 1110 N N . LEU A 1 141 ? 14.145 -12.577 -26.783 1.00 92.56 141 LEU A N 1
ATOM 1111 C CA . LEU A 1 141 ? 14.919 -11.474 -26.216 1.00 92.56 141 LEU A CA 1
ATOM 1112 C C . LEU A 1 141 ? 15.805 -11.966 -25.070 1.00 92.56 141 LEU A C 1
ATOM 1114 O O . LEU A 1 141 ? 15.396 -12.805 -24.269 1.00 92.56 141 LEU A O 1
ATOM 1118 N N . ASP A 1 142 ? 17.014 -11.431 -25.008 1.00 92.94 142 ASP A N 1
ATOM 1119 C CA . ASP A 1 142 ? 17.972 -11.681 -23.942 1.00 92.94 142 ASP A CA 1
ATOM 1120 C C . ASP A 1 142 ? 17.558 -10.920 -22.671 1.00 92.94 142 ASP A C 1
ATOM 1122 O O . ASP A 1 142 ? 17.257 -9.725 -22.761 1.00 92.94 142 ASP A O 1
ATOM 1126 N N . PRO A 1 143 ? 17.489 -11.574 -21.500 1.00 93.81 143 PRO A N 1
ATOM 1127 C CA . PRO A 1 143 ? 17.116 -10.909 -20.257 1.00 93.81 143 PRO A CA 1
ATOM 1128 C C . PRO A 1 143 ? 18.142 -9.886 -19.762 1.00 93.81 143 PRO A C 1
ATOM 1130 O O . PRO A 1 143 ? 17.753 -9.029 -18.968 1.00 93.81 143 PRO A O 1
ATOM 1133 N N . ASP A 1 144 ? 19.394 -9.933 -20.228 1.00 93.19 144 ASP A N 1
ATOM 1134 C CA . ASP A 1 144 ? 20.471 -9.045 -19.770 1.00 93.19 144 ASP A CA 1
ATOM 1135 C C . ASP A 1 144 ? 20.841 -7.958 -20.801 1.00 93.19 144 ASP A C 1
ATOM 1137 O O . ASP A 1 144 ? 21.559 -7.009 -20.486 1.00 93.19 144 ASP A O 1
ATOM 1141 N N . GLU A 1 145 ? 20.306 -8.041 -22.023 1.00 92.88 145 GLU A N 1
ATOM 1142 C CA . GLU A 1 145 ? 20.543 -7.049 -23.078 1.00 92.88 145 GLU A CA 1
ATOM 1143 C C . GLU A 1 145 ? 19.623 -5.827 -22.924 1.00 92.88 145 GLU A C 1
ATOM 1145 O O . GLU A 1 145 ? 18.477 -5.918 -22.463 1.00 92.88 145 GLU A O 1
ATOM 1150 N N . PHE A 1 146 ? 20.111 -4.663 -23.358 1.00 95.19 146 PHE A N 1
ATOM 1151 C CA . PHE A 1 146 ? 19.301 -3.455 -23.485 1.00 95.19 146 PHE A CA 1
ATOM 1152 C C . PHE A 1 146 ? 18.762 -3.316 -24.907 1.00 95.19 146 PHE A C 1
ATOM 1154 O O . PHE A 1 146 ? 19.506 -3.175 -25.874 1.00 95.19 146 PHE A O 1
ATOM 1161 N N . TYR A 1 147 ? 17.441 -3.261 -25.025 1.00 93.69 147 TYR A N 1
ATOM 1162 C CA . TYR A 1 147 ? 16.753 -3.000 -26.286 1.00 93.69 147 TYR A CA 1
ATOM 1163 C C . TYR A 1 147 ? 16.277 -1.553 -26.353 1.00 93.69 147 TYR A C 1
ATOM 1165 O O . TYR A 1 147 ? 16.073 -0.904 -25.334 1.00 93.69 147 TYR A O 1
ATOM 1173 N N . THR A 1 148 ? 16.048 -1.022 -27.552 1.00 93.00 148 THR A N 1
ATOM 1174 C CA . THR A 1 148 ? 15.437 0.306 -27.684 1.00 93.00 148 THR A CA 1
ATOM 1175 C C . THR A 1 148 ? 13.923 0.217 -27.487 1.00 93.00 148 THR A C 1
ATOM 1177 O O . THR A 1 148 ? 13.221 -0.399 -28.288 1.00 93.00 148 THR A O 1
ATOM 1180 N N . ARG A 1 149 ? 13.398 0.884 -26.455 1.00 91.38 149 ARG A N 1
ATOM 1181 C CA . ARG A 1 149 ? 11.958 1.063 -26.204 1.00 91.38 149 ARG A CA 1
ATOM 1182 C C . ARG A 1 149 ? 11.704 2.525 -25.859 1.00 91.38 149 ARG A C 1
ATOM 1184 O O . ARG A 1 149 ? 12.502 3.136 -25.162 1.00 91.38 149 ARG A O 1
ATOM 1191 N N . ASN A 1 150 ? 10.615 3.118 -26.347 1.00 91.00 150 ASN A N 1
ATOM 1192 C CA . ASN A 1 150 ? 10.331 4.545 -26.119 1.00 91.00 150 ASN A CA 1
ATOM 1193 C C . ASN A 1 150 ? 11.508 5.473 -26.498 1.00 91.00 150 ASN A C 1
ATOM 1195 O O . ASN A 1 150 ? 11.746 6.472 -25.831 1.00 91.00 150 ASN A O 1
ATOM 1199 N N . TYR A 1 151 ? 12.243 5.137 -27.566 1.00 92.94 151 TYR A N 1
ATOM 1200 C CA . TYR A 1 151 ? 13.430 5.867 -28.045 1.00 92.94 151 TYR A CA 1
ATOM 1201 C C . TYR A 1 151 ? 14.660 5.842 -27.117 1.00 92.94 151 TYR A C 1
ATOM 1203 O O . TYR A 1 151 ? 15.670 6.452 -27.459 1.00 92.94 151 TYR A O 1
ATOM 1211 N N . ALA A 1 152 ? 14.615 5.109 -26.003 1.00 94.94 152 ALA A N 1
ATOM 1212 C CA . ALA A 1 152 ? 15.707 4.982 -25.041 1.00 94.94 152 ALA A CA 1
ATOM 1213 C C . ALA A 1 152 ? 16.077 3.503 -24.784 1.00 94.94 152 ALA A C 1
ATOM 1215 O O . ALA A 1 152 ? 15.281 2.607 -25.093 1.00 94.94 152 ALA A O 1
ATOM 1216 N N . PRO A 1 153 ? 17.276 3.215 -24.247 1.00 95.44 153 PRO A N 1
ATOM 1217 C CA . PRO A 1 153 ? 17.628 1.899 -23.720 1.00 95.44 153 PRO A CA 1
ATOM 1218 C C . PRO A 1 153 ? 16.594 1.375 -22.715 1.00 95.44 153 PRO A C 1
ATOM 1220 O O . PRO A 1 153 ? 16.070 2.109 -21.879 1.00 95.44 153 PRO A O 1
ATOM 1223 N N . PHE A 1 154 ? 16.275 0.089 -22.807 1.00 96.31 154 PHE A N 1
ATOM 1224 C CA . PHE A 1 154 ? 15.315 -0.587 -21.951 1.00 96.31 154 PHE A CA 1
ATOM 1225 C C . PHE A 1 154 ? 15.770 -2.011 -21.670 1.00 96.31 154 PHE A C 1
ATOM 1227 O O . PHE A 1 154 ? 15.949 -2.822 -22.579 1.00 96.31 154 PHE A O 1
ATOM 1234 N N . ASN A 1 155 ? 15.851 -2.319 -20.387 1.00 96.12 155 ASN A N 1
ATOM 1235 C CA . ASN A 1 155 ? 15.884 -3.668 -19.863 1.00 96.12 155 ASN A CA 1
ATOM 1236 C C . ASN A 1 155 ? 14.882 -3.715 -18.703 1.00 96.12 155 ASN A C 1
ATOM 1238 O O . ASN A 1 155 ? 14.841 -2.795 -17.887 1.00 96.12 155 ASN A O 1
ATOM 1242 N N . ILE A 1 156 ? 14.048 -4.753 -18.633 1.00 95.38 156 ILE A N 1
ATOM 1243 C CA . ILE A 1 156 ? 12.961 -4.807 -17.646 1.00 95.38 156 ILE A CA 1
ATOM 1244 C C . ILE A 1 156 ? 13.474 -4.850 -16.201 1.00 95.38 156 ILE A C 1
ATOM 1246 O O . ILE A 1 156 ? 12.867 -4.230 -15.333 1.00 95.38 156 ILE A O 1
ATOM 1250 N N . ARG A 1 157 ? 14.591 -5.531 -15.925 1.00 95.31 157 ARG A N 1
ATOM 1251 C CA . ARG A 1 157 ? 15.164 -5.609 -14.572 1.00 95.31 157 ARG A CA 1
ATOM 1252 C C . ARG A 1 157 ? 15.719 -4.261 -14.147 1.00 95.31 157 ARG A C 1
ATOM 1254 O O . ARG A 1 157 ? 15.360 -3.760 -13.084 1.00 95.31 157 ARG A O 1
ATOM 1261 N N . HIS A 1 158 ? 16.503 -3.650 -15.033 1.00 96.31 158 HIS A N 1
ATOM 1262 C CA . HIS A 1 158 ? 17.029 -2.302 -14.843 1.00 96.31 158 HIS A CA 1
ATOM 1263 C C . HIS A 1 158 ? 15.907 -1.284 -14.626 1.00 96.31 158 HIS A C 1
ATOM 1265 O O . HIS A 1 158 ? 15.984 -0.448 -13.730 1.00 96.31 158 HIS A O 1
ATOM 1271 N N . GLU A 1 159 ? 14.832 -1.374 -15.408 1.00 95.62 159 GLU A N 1
ATOM 1272 C CA . GLU A 1 159 ? 13.699 -0.468 -15.266 1.00 95.62 159 GLU A CA 1
ATOM 1273 C C . GLU A 1 159 ? 12.959 -0.687 -13.944 1.00 95.62 159 GLU A C 1
ATOM 1275 O O . GLU A 1 159 ? 12.653 0.282 -13.265 1.00 95.62 159 GLU A O 1
ATOM 1280 N N . LEU A 1 160 ? 12.729 -1.929 -13.509 1.00 95.06 160 LEU A N 1
ATOM 1281 C CA . LEU A 1 160 ? 12.100 -2.208 -12.211 1.00 95.06 160 LEU A CA 1
ATOM 1282 C C . LEU A 1 160 ? 12.917 -1.652 -11.031 1.00 95.06 160 LEU A C 1
ATOM 1284 O O . LEU A 1 160 ? 12.345 -1.183 -10.047 1.00 95.06 160 LEU A O 1
ATOM 1288 N N . GLU A 1 161 ? 14.247 -1.686 -11.109 1.00 94.94 161 GLU A N 1
ATOM 1289 C CA . GLU A 1 161 ? 15.143 -1.146 -10.075 1.00 94.94 161 GLU A CA 1
ATOM 1290 C C . GLU A 1 161 ? 15.189 0.387 -10.034 1.00 94.94 161 GLU A C 1
ATOM 1292 O O . GLU A 1 161 ? 15.466 0.978 -8.982 1.00 94.94 161 GLU A O 1
ATOM 1297 N N . ASN A 1 162 ? 14.904 1.033 -11.167 1.00 95.69 162 ASN A N 1
ATOM 1298 C CA . ASN A 1 162 ? 15.004 2.480 -11.339 1.00 95.69 162 ASN A CA 1
ATOM 1299 C C . ASN A 1 162 ? 13.643 3.180 -11.474 1.00 95.69 162 ASN A C 1
ATOM 1301 O O . ASN A 1 162 ? 13.594 4.403 -11.400 1.00 95.69 162 ASN A O 1
ATOM 1305 N N . ASN A 1 163 ? 12.548 2.433 -11.604 1.00 95.31 163 ASN A N 1
ATOM 1306 C CA . ASN A 1 163 ? 11.183 2.929 -11.728 1.00 95.31 163 ASN A CA 1
ATOM 1307 C C . ASN A 1 163 ? 10.235 2.126 -10.818 1.00 95.31 163 ASN A C 1
ATOM 1309 O O . ASN A 1 163 ? 9.710 1.067 -11.175 1.00 95.31 163 ASN A O 1
ATOM 1313 N N . TYR A 1 164 ? 10.019 2.633 -9.606 1.00 95.31 164 TYR A N 1
ATOM 1314 C CA . TYR A 1 164 ? 9.225 1.964 -8.574 1.00 95.31 164 TYR A CA 1
ATOM 1315 C C . TYR A 1 164 ? 8.390 2.954 -7.766 1.00 95.31 164 TYR A C 1
ATOM 1317 O O . TYR A 1 164 ? 8.673 4.149 -7.707 1.00 95.31 164 TYR A O 1
ATOM 1325 N N . ILE A 1 165 ? 7.352 2.441 -7.115 1.00 95.62 165 ILE A N 1
ATOM 1326 C CA . ILE A 1 165 ? 6.488 3.198 -6.216 1.00 95.62 165 ILE A CA 1
ATOM 1327 C C . ILE A 1 165 ? 6.677 2.667 -4.801 1.00 95.62 165 ILE A C 1
ATOM 1329 O O . ILE A 1 165 ? 6.507 1.470 -4.562 1.00 95.62 165 ILE A O 1
ATOM 1333 N N . ASP A 1 166 ? 6.987 3.563 -3.871 1.00 97.00 166 ASP A N 1
ATOM 1334 C CA . ASP A 1 166 ? 6.940 3.297 -2.437 1.00 97.00 166 ASP A CA 1
ATOM 1335 C C . ASP A 1 166 ? 5.636 3.870 -1.863 1.00 97.00 166 ASP A C 1
ATOM 1337 O O . ASP A 1 166 ? 5.308 5.038 -2.063 1.00 97.00 166 ASP A O 1
ATOM 1341 N N . LEU A 1 167 ? 4.867 3.032 -1.169 1.00 96.56 167 LEU A N 1
ATOM 1342 C CA . LEU A 1 167 ? 3.622 3.389 -0.498 1.00 96.56 167 LEU A CA 1
ATOM 1343 C C . LEU A 1 167 ? 3.784 3.213 1.011 1.00 96.56 167 LEU A C 1
ATOM 1345 O O . LEU A 1 167 ? 4.122 2.124 1.480 1.00 96.56 167 LEU A O 1
ATOM 1349 N N . SER A 1 168 ? 3.480 4.259 1.773 1.00 97.81 168 SER A N 1
ATOM 1350 C CA . SER A 1 168 ? 3.421 4.220 3.235 1.00 97.81 168 SER A CA 1
ATOM 1351 C C . SER A 1 168 ? 2.012 4.548 3.702 1.00 97.81 168 SER A C 1
ATOM 1353 O O . SER A 1 168 ? 1.487 5.610 3.388 1.00 97.81 168 SER A O 1
ATOM 1355 N N . VAL A 1 169 ? 1.399 3.638 4.456 1.00 98.00 169 VAL A N 1
ATOM 1356 C CA . VAL A 1 169 ? 0.045 3.805 4.991 1.00 98.00 169 VAL A CA 1
ATOM 1357 C C . VAL A 1 169 ? 0.075 3.689 6.506 1.00 98.00 169 VAL A C 1
ATOM 1359 O O . VAL A 1 169 ? 0.526 2.674 7.034 1.00 98.00 169 VAL A O 1
ATOM 1362 N N . LEU A 1 170 ? -0.432 4.707 7.195 1.00 98.12 170 LEU A N 1
ATOM 1363 C CA . LEU A 1 170 ? -0.714 4.677 8.626 1.00 98.12 170 LEU A CA 1
ATOM 1364 C C . LEU A 1 170 ? -2.229 4.723 8.814 1.00 98.12 170 LEU A C 1
ATOM 1366 O O . LEU A 1 170 ? -2.892 5.593 8.263 1.00 98.12 170 LEU A O 1
ATOM 1370 N N . ASP A 1 171 ? -2.770 3.805 9.599 1.00 98.06 171 ASP A N 1
ATOM 1371 C CA . ASP A 1 171 ? -4.179 3.777 9.982 1.00 98.06 171 ASP A CA 1
ATOM 1372 C C . ASP A 1 171 ? -4.253 3.624 11.493 1.00 98.06 171 ASP A C 1
ATOM 1374 O O . ASP A 1 171 ? -3.729 2.653 12.042 1.00 98.06 171 ASP A O 1
ATOM 1378 N N . THR A 1 172 ? -4.849 4.590 12.177 1.00 98.31 172 THR A N 1
ATOM 1379 C CA . THR A 1 172 ? -5.065 4.525 13.618 1.00 98.31 172 THR A CA 1
ATOM 1380 C C . THR A 1 172 ? -6.530 4.764 13.923 1.00 98.31 172 THR A C 1
ATOM 1382 O O . THR A 1 172 ? -7.169 5.634 13.337 1.00 98.31 172 THR A O 1
ATOM 1385 N N . LYS A 1 173 ? -7.081 3.987 14.851 1.00 98.00 173 LYS A N 1
ATOM 1386 C CA . LYS A 1 173 ? -8.458 4.117 15.318 1.00 98.00 173 LYS A CA 1
ATOM 1387 C C . LYS A 1 173 ? -8.494 4.014 16.832 1.00 98.00 173 LYS A C 1
ATOM 1389 O O . LYS A 1 173 ? -7.996 3.049 17.403 1.00 98.00 173 LYS A O 1
ATOM 1394 N N . PHE A 1 174 ? -9.142 4.973 17.470 1.00 98.31 174 PHE A N 1
ATOM 1395 C CA . PHE A 1 174 ? -9.483 4.935 18.881 1.00 98.31 174 PHE A CA 1
ATOM 1396 C C . PHE A 1 174 ? -11.002 4.949 19.023 1.00 98.31 174 PHE A C 1
ATOM 1398 O O . PHE A 1 174 ? -11.683 5.716 18.347 1.00 98.31 174 PHE A O 1
ATOM 1405 N N . GLN A 1 175 ? -11.542 4.090 19.875 1.00 98.06 175 GLN A N 1
ATOM 1406 C CA . GLN A 1 175 ? -12.969 3.964 20.121 1.00 98.06 175 GLN A CA 1
ATOM 1407 C C . GLN A 1 175 ? -13.207 3.747 21.610 1.00 98.06 175 GLN A C 1
ATOM 1409 O O . GLN A 1 175 ? -12.537 2.931 22.237 1.00 98.06 175 GLN A O 1
ATOM 1414 N N . ALA A 1 176 ? -14.192 4.446 22.156 1.00 98.31 176 ALA A N 1
ATOM 1415 C CA . ALA A 1 176 ? -14.676 4.250 23.509 1.00 98.31 176 ALA A CA 1
ATOM 1416 C C . ALA A 1 176 ? -16.196 4.094 23.480 1.00 98.31 176 ALA A C 1
ATOM 1418 O O . ALA A 1 176 ? -16.888 4.793 22.742 1.00 98.31 176 ALA A O 1
ATOM 1419 N N . GLU A 1 177 ? -16.718 3.174 24.275 1.00 98.19 177 GLU A N 1
ATOM 1420 C CA . GLU A 1 177 ? -18.146 2.943 24.429 1.00 98.19 177 GLU A CA 1
ATOM 1421 C C . GLU A 1 177 ? -18.477 2.754 25.907 1.00 98.19 177 GLU A C 1
ATOM 1423 O O . GLU A 1 177 ? -17.816 2.000 26.618 1.00 98.19 177 GLU A O 1
ATOM 1428 N N . ILE A 1 178 ? -19.524 3.429 26.363 1.00 98.00 178 ILE A N 1
ATOM 1429 C CA . ILE A 1 178 ? -20.094 3.260 27.695 1.00 98.00 178 ILE A CA 1
ATOM 1430 C C . ILE A 1 178 ? -21.487 2.677 27.521 1.00 98.00 178 ILE A C 1
ATOM 1432 O O . ILE A 1 178 ? -22.297 3.227 26.778 1.00 98.00 178 ILE A O 1
ATOM 1436 N N . LYS A 1 179 ? -21.776 1.590 28.234 1.00 97.75 179 LYS A N 1
ATOM 1437 C CA . LYS A 1 179 ? -23.105 0.990 28.347 1.00 97.75 179 LYS A CA 1
ATOM 1438 C C . LYS A 1 179 ? -23.603 1.117 29.776 1.00 97.75 179 LYS A C 1
ATOM 1440 O O . LYS A 1 179 ? -22.836 0.882 30.705 1.00 97.75 179 LYS A O 1
ATOM 1445 N N . ALA A 1 180 ? -24.872 1.448 29.955 1.00 97.31 180 ALA A N 1
ATOM 1446 C CA . ALA A 1 180 ? -25.513 1.585 31.253 1.00 97.31 180 ALA A CA 1
ATOM 1447 C C . ALA A 1 180 ? -26.847 0.834 31.281 1.00 97.31 180 ALA A C 1
ATOM 1449 O O . ALA A 1 180 ? -27.635 0.918 30.341 1.00 97.31 180 ALA A O 1
ATOM 1450 N N . LYS A 1 181 ? -27.121 0.142 32.387 1.00 96.25 181 LYS A N 1
ATOM 1451 C CA . LYS A 1 181 ? -28.365 -0.592 32.650 1.00 96.25 181 LYS A CA 1
ATOM 1452 C C . LYS A 1 181 ? -29.101 0.033 33.837 1.00 96.25 181 LYS A C 1
ATOM 1454 O O . LYS A 1 181 ? -29.036 -0.506 34.939 1.00 96.25 181 LYS A O 1
ATOM 1459 N N . PRO A 1 182 ? -29.755 1.195 33.660 1.00 91.94 182 PRO A N 1
ATOM 1460 C CA . PRO A 1 182 ? -30.357 1.931 34.774 1.00 91.94 182 PRO A CA 1
ATOM 1461 C C . PRO A 1 182 ? -31.575 1.217 35.377 1.00 91.94 182 PRO A C 1
ATOM 1463 O O . PRO A 1 182 ? -31.823 1.331 36.573 1.00 91.94 182 PRO A O 1
ATOM 1466 N N . ILE A 1 183 ? -32.332 0.480 34.560 1.00 91.94 183 ILE A N 1
ATOM 1467 C CA . ILE A 1 183 ? -33.483 -0.323 34.985 1.00 91.94 183 ILE A CA 1
ATOM 1468 C C . ILE A 1 183 ? -33.451 -1.682 34.288 1.00 91.94 183 ILE A C 1
ATOM 1470 O O . ILE A 1 183 ? -32.876 -1.831 33.208 1.00 91.94 183 ILE A O 1
ATOM 1474 N N . LYS A 1 184 ? -34.105 -2.683 34.886 1.00 89.50 184 LYS A N 1
ATOM 1475 C CA . LYS A 1 184 ? -34.203 -4.021 34.296 1.00 89.50 184 LYS A CA 1
ATOM 1476 C C . LYS A 1 184 ? -34.842 -3.941 32.906 1.00 89.50 184 LYS A C 1
ATOM 1478 O O . LYS A 1 184 ? -35.934 -3.404 32.745 1.00 89.50 184 LYS A O 1
ATOM 1483 N N . GLY A 1 185 ? -34.145 -4.499 31.920 1.00 91.25 185 GLY A N 1
ATOM 1484 C CA . GLY A 1 185 ? -34.582 -4.535 30.528 1.00 91.25 185 GLY A CA 1
ATOM 1485 C C . GLY A 1 185 ? -34.104 -3.362 29.674 1.00 91.25 185 GLY A C 1
ATOM 1486 O O . GLY A 1 185 ? -34.053 -3.532 28.465 1.00 91.25 185 GLY A O 1
ATOM 1487 N N . LEU A 1 186 ? -33.694 -2.224 30.251 1.00 95.31 186 LEU A N 1
ATOM 1488 C CA . LEU A 1 186 ? -33.167 -1.081 29.493 1.00 95.31 186 LEU A CA 1
ATOM 1489 C C . LEU A 1 186 ? -31.633 -1.071 29.505 1.00 95.31 186 LEU A C 1
ATOM 1491 O O . LEU A 1 186 ? -31.026 -1.022 30.572 1.00 95.31 186 LEU A O 1
ATOM 1495 N N . GLU A 1 187 ? -31.016 -1.045 28.327 1.00 96.94 187 GLU A N 1
ATOM 1496 C CA . GLU A 1 187 ? -29.586 -0.799 28.131 1.00 96.94 187 GLU A CA 1
ATOM 1497 C C . GLU A 1 187 ? -29.405 0.439 27.249 1.00 96.94 187 GLU A C 1
ATOM 1499 O O . GLU A 1 187 ? -29.892 0.488 26.121 1.00 96.94 187 GLU A O 1
ATOM 1504 N N . LEU A 1 188 ? -28.710 1.444 27.769 1.00 98.00 188 LEU A N 1
ATOM 1505 C CA . LEU A 1 188 ? -28.307 2.639 27.035 1.00 98.00 188 LEU A CA 1
ATOM 1506 C C . LEU A 1 188 ? -26.827 2.521 26.684 1.00 98.00 188 LEU A C 1
ATOM 1508 O O . LEU A 1 188 ? -26.041 2.087 27.522 1.00 98.00 188 LEU A O 1
ATOM 1512 N N . SER A 1 189 ? -26.428 2.933 25.487 1.00 97.94 189 SER A N 1
ATOM 1513 C CA . SER A 1 189 ? -25.032 2.945 25.060 1.00 97.94 189 SER A CA 1
ATOM 1514 C C . SER A 1 189 ? -24.665 4.248 24.363 1.00 97.94 189 SER A C 1
ATOM 1516 O O . SER A 1 189 ? -25.425 4.767 23.547 1.00 97.94 189 SER A O 1
ATOM 1518 N N . ALA A 1 190 ? -23.476 4.756 24.659 1.00 98.19 190 ALA A N 1
ATOM 1519 C CA . ALA A 1 190 ? -22.867 5.889 23.981 1.00 98.19 190 ALA A CA 1
ATOM 1520 C C . ALA A 1 190 ? -21.475 5.478 23.498 1.00 98.19 190 ALA A C 1
ATOM 1522 O O . ALA A 1 190 ? -20.646 5.052 24.300 1.00 98.19 190 ALA A O 1
ATOM 1523 N N . LEU A 1 191 ? -21.234 5.592 22.197 1.00 98.00 191 LEU A N 1
ATOM 1524 C CA . LEU A 1 191 ? -20.003 5.206 21.519 1.00 98.00 191 LEU A CA 1
ATOM 1525 C C . LEU A 1 191 ? -19.430 6.419 20.797 1.00 98.00 191 LEU A C 1
ATOM 1527 O O . LEU A 1 191 ? -20.142 7.099 20.064 1.00 98.00 191 LEU A O 1
ATOM 1531 N N . GLY A 1 192 ? -18.135 6.657 20.975 1.00 98.31 192 GLY A N 1
ATOM 1532 C CA . GLY A 1 192 ? -17.364 7.618 20.196 1.00 98.31 192 GLY A CA 1
ATOM 1533 C C . GLY A 1 192 ? -16.146 6.946 19.574 1.00 98.31 192 GLY A C 1
ATOM 1534 O O . GLY A 1 192 ? -15.488 6.132 20.227 1.00 98.31 192 GLY A O 1
ATOM 1535 N N . SER A 1 193 ? -15.816 7.284 18.330 1.00 98.12 193 SER A N 1
ATOM 1536 C CA . SER A 1 193 ? -14.556 6.882 17.712 1.00 98.12 193 SER A CA 1
ATOM 1537 C C . SER A 1 193 ? -13.913 7.980 16.887 1.00 98.12 193 SER A C 1
ATOM 1539 O O . SER A 1 193 ? -14.591 8.782 16.258 1.00 98.12 193 SER A O 1
ATOM 1541 N N . VAL A 1 194 ? -12.584 7.969 16.871 1.00 98.25 194 VAL A N 1
ATOM 1542 C CA . VAL A 1 194 ? -11.744 8.815 16.027 1.00 98.25 194 VAL A CA 1
ATOM 1543 C C . VAL A 1 194 ? -10.811 7.908 15.240 1.00 98.25 194 VAL A C 1
ATOM 1545 O O . VAL A 1 194 ? -10.169 7.026 15.815 1.00 98.25 194 VAL A O 1
ATOM 1548 N N . ARG A 1 195 ? -10.729 8.108 13.927 1.00 98.00 195 ARG A N 1
ATOM 1549 C CA . ARG A 1 195 ? -9.813 7.387 13.043 1.00 98.00 195 ARG A CA 1
ATOM 1550 C C . ARG A 1 195 ? -8.990 8.373 12.236 1.00 98.00 195 ARG A C 1
ATOM 1552 O O . ARG A 1 195 ? -9.555 9.260 11.606 1.00 98.00 195 ARG A O 1
ATOM 1559 N N . TYR A 1 196 ? -7.679 8.184 12.221 1.00 98.06 196 TYR A N 1
ATOM 1560 C CA . TYR A 1 196 ? -6.762 8.965 11.409 1.00 98.06 196 TYR A CA 1
ATOM 1561 C C . TYR A 1 196 ? -6.044 8.059 10.415 1.00 98.06 196 TYR A C 1
ATOM 1563 O O . TYR A 1 196 ? -5.506 7.012 10.780 1.00 98.06 196 TYR A O 1
ATOM 1571 N N . GLN A 1 197 ? -6.055 8.450 9.146 1.00 97.88 197 GLN A N 1
ATOM 1572 C CA . GLN A 1 197 ? -5.429 7.704 8.065 1.00 97.88 197 GLN A CA 1
ATOM 1573 C C . GLN A 1 197 ? -4.458 8.609 7.317 1.00 97.88 197 GLN A C 1
ATOM 1575 O O . GLN A 1 197 ? -4.813 9.728 6.962 1.00 97.88 197 GLN A O 1
ATOM 1580 N N . LEU A 1 198 ? -3.258 8.106 7.045 1.00 97.44 198 LEU A N 1
ATOM 1581 C CA . LEU A 1 198 ? -2.279 8.710 6.148 1.00 97.44 198 LEU A CA 1
ATOM 1582 C C . LEU A 1 198 ? -1.926 7.713 5.055 1.00 97.44 198 LEU A C 1
ATOM 1584 O O . LEU A 1 198 ? -1.708 6.535 5.340 1.00 97.44 198 LEU A O 1
ATOM 1588 N N . SER A 1 199 ? -1.819 8.185 3.821 1.00 97.12 199 SER A N 1
ATOM 1589 C CA . SER A 1 199 ? -1.348 7.401 2.685 1.00 97.12 199 SER A CA 1
ATOM 1590 C C . SER A 1 199 ? -0.422 8.254 1.835 1.00 97.12 199 SER A C 1
ATOM 1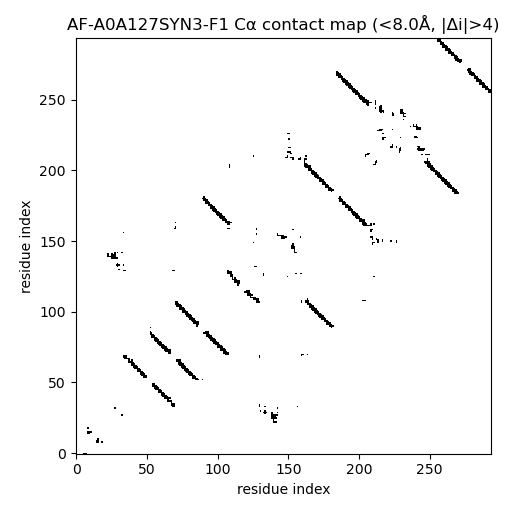592 O O . SER A 1 199 ? -0.877 9.153 1.138 1.00 97.12 199 SER A O 1
ATOM 1594 N N . MET A 1 200 ? 0.866 7.937 1.866 1.00 96.94 200 MET A N 1
ATOM 1595 C CA . MET A 1 200 ? 1.902 8.604 1.083 1.00 96.94 200 MET A CA 1
ATOM 1596 C C . MET A 1 200 ? 2.336 7.683 -0.049 1.00 96.94 200 MET A C 1
ATOM 1598 O O . MET A 1 200 ? 2.630 6.508 0.184 1.00 96.94 200 MET A O 1
ATOM 1602 N N . THR A 1 201 ? 2.363 8.201 -1.270 1.00 95.88 201 THR A N 1
ATOM 1603 C CA . THR A 1 201 ? 2.809 7.477 -2.464 1.00 95.88 201 THR A CA 1
ATOM 1604 C C . THR A 1 201 ? 3.946 8.242 -3.117 1.00 95.88 201 THR A C 1
ATOM 1606 O O . THR A 1 201 ? 3.748 9.370 -3.558 1.00 95.88 201 THR A O 1
ATOM 1609 N N . GLU A 1 202 ? 5.113 7.615 -3.229 1.00 96.50 202 GLU A N 1
ATOM 1610 C CA . GLU A 1 202 ? 6.288 8.167 -3.900 1.00 96.50 202 GLU A CA 1
ATOM 1611 C C . GLU A 1 202 ? 6.632 7.328 -5.133 1.00 96.50 202 GLU A C 1
ATOM 1613 O O . GLU A 1 202 ? 7.170 6.224 -5.030 1.00 96.50 202 GLU A O 1
ATOM 1618 N N . HIS A 1 203 ? 6.332 7.851 -6.321 1.00 95.88 203 HIS A N 1
ATOM 1619 C CA . HIS A 1 203 ? 6.755 7.261 -7.588 1.00 95.88 203 HIS A CA 1
ATOM 1620 C C . HIS A 1 203 ? 8.147 7.778 -7.943 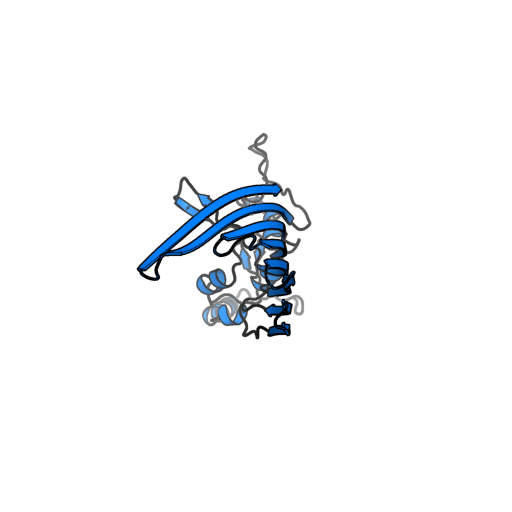1.00 95.88 203 HIS A C 1
ATOM 1622 O O . HIS A 1 203 ? 8.315 8.934 -8.333 1.00 95.88 203 HIS A O 1
ATOM 1628 N N . ASN A 1 204 ? 9.137 6.908 -7.787 1.00 96.31 204 ASN A N 1
ATOM 1629 C CA . ASN A 1 204 ? 10.545 7.167 -8.032 1.00 96.31 204 ASN A CA 1
ATOM 1630 C C . ASN A 1 204 ? 10.916 6.689 -9.439 1.00 96.31 204 ASN A C 1
ATOM 1632 O O . ASN A 1 204 ? 11.073 5.489 -9.652 1.00 96.31 204 ASN A O 1
ATOM 1636 N N . ILE A 1 205 ? 11.080 7.620 -10.378 1.00 96.00 205 ILE A N 1
ATOM 1637 C CA . ILE A 1 205 ? 11.576 7.370 -11.737 1.00 96.00 205 ILE A CA 1
ATOM 1638 C C . ILE A 1 205 ? 12.991 7.950 -11.797 1.00 96.00 205 ILE A C 1
ATOM 1640 O O . ILE A 1 205 ? 13.166 9.154 -11.947 1.00 96.00 205 ILE A O 1
ATOM 1644 N N . LYS A 1 206 ? 14.021 7.134 -11.594 1.00 96.19 206 LYS A N 1
ATOM 1645 C CA . LYS A 1 206 ? 15.416 7.595 -11.516 1.00 96.19 206 LYS A CA 1
ATOM 1646 C C . LYS A 1 206 ? 15.953 8.023 -12.880 1.00 96.19 206 LYS A C 1
ATOM 1648 O O . LYS A 1 206 ? 15.372 7.722 -13.918 1.00 96.19 206 LYS A O 1
ATOM 1653 N N . ASP A 1 207 ? 17.075 8.735 -12.863 1.00 96.00 207 ASP A N 1
ATOM 1654 C CA . ASP A 1 207 ? 17.669 9.364 -14.050 1.00 96.00 207 ASP A CA 1
ATOM 1655 C C . ASP A 1 207 ? 17.971 8.383 -15.193 1.00 96.00 207 ASP A C 1
ATOM 1657 O O . ASP A 1 207 ? 17.696 8.673 -16.351 1.00 96.00 207 ASP A O 1
ATOM 1661 N N . ASN A 1 208 ? 18.469 7.199 -14.849 1.00 94.12 208 ASN A N 1
ATOM 1662 C CA . ASN A 1 208 ? 18.822 6.117 -15.768 1.00 94.12 208 ASN A CA 1
ATOM 1663 C C . ASN A 1 208 ? 17.643 5.187 -16.112 1.00 94.12 208 ASN A C 1
ATOM 1665 O O . ASN A 1 208 ? 17.859 4.117 -16.674 1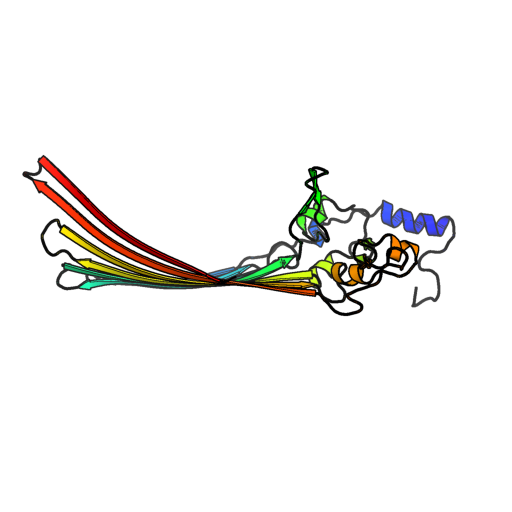.00 94.12 208 ASN A O 1
ATOM 1669 N N . SER A 1 209 ? 16.408 5.518 -15.726 1.00 95.69 209 SER A N 1
ATOM 1670 C CA . SER A 1 209 ? 15.234 4.748 -16.154 1.00 95.69 209 SER A CA 1
ATOM 1671 C C . SER A 1 209 ? 14.917 5.033 -17.622 1.00 95.69 209 SER A C 1
ATOM 1673 O O . SER A 1 209 ? 15.061 6.162 -18.094 1.00 95.69 209 SER A O 1
ATOM 1675 N N . ASN A 1 210 ? 14.388 4.040 -18.334 1.00 95.25 210 ASN A N 1
ATOM 1676 C CA . ASN A 1 210 ? 13.856 4.199 -19.683 1.00 95.25 210 ASN A CA 1
ATOM 1677 C C . ASN A 1 210 ? 12.848 5.348 -19.749 1.00 95.25 210 ASN A C 1
ATOM 1679 O O . ASN A 1 210 ? 12.823 6.094 -20.726 1.00 95.25 210 ASN A O 1
ATOM 1683 N N . GLN A 1 211 ? 12.025 5.498 -18.706 1.00 93.75 211 GLN A N 1
ATOM 1684 C CA . GLN A 1 211 ? 11.055 6.577 -18.647 1.00 93.75 211 GLN A CA 1
ATOM 1685 C C . GLN A 1 211 ? 11.711 7.957 -18.603 1.00 93.75 211 GLN A C 1
ATOM 1687 O O . GLN A 1 211 ? 11.318 8.810 -19.392 1.00 93.75 211 GLN A O 1
ATOM 1692 N N . ALA A 1 212 ? 12.702 8.193 -17.741 1.00 94.69 212 ALA A N 1
ATOM 1693 C CA . ALA A 1 212 ? 13.406 9.477 -17.705 1.00 94.69 212 ALA A CA 1
ATOM 1694 C C . ALA A 1 212 ? 14.212 9.725 -18.993 1.00 94.69 212 ALA A C 1
ATOM 1696 O O . ALA A 1 212 ? 14.148 10.814 -19.570 1.00 94.69 212 ALA A O 1
ATOM 1697 N N . GLU A 1 213 ? 14.911 8.706 -19.496 1.00 95.62 213 GLU A N 1
ATOM 1698 C CA . GLU A 1 213 ? 15.724 8.806 -20.709 1.00 95.62 213 GLU A CA 1
ATOM 1699 C C . GLU A 1 213 ? 14.888 9.072 -21.971 1.00 95.62 213 GLU A C 1
ATOM 1701 O O . GLU A 1 213 ? 15.318 9.812 -22.861 1.00 95.62 213 GLU A O 1
ATOM 1706 N N . ALA A 1 214 ? 13.655 8.565 -22.043 1.00 94.19 214 ALA A N 1
ATOM 1707 C CA . ALA A 1 214 ? 12.749 8.835 -23.157 1.00 94.19 214 ALA A CA 1
ATOM 1708 C C . ALA A 1 214 ? 12.440 10.338 -23.328 1.00 94.19 214 ALA A C 1
ATOM 1710 O O . ALA A 1 214 ? 12.306 10.806 -24.461 1.00 94.19 214 ALA A O 1
ATOM 1711 N N . TYR A 1 215 ? 12.410 11.120 -22.239 1.00 94.06 215 TYR A N 1
ATOM 1712 C CA . TYR A 1 215 ? 12.209 12.581 -22.276 1.00 94.06 215 TYR A CA 1
ATOM 1713 C C . TYR A 1 215 ? 13.427 13.367 -22.784 1.00 94.06 215 TYR A C 1
ATOM 1715 O O . TYR A 1 215 ? 13.341 14.582 -22.982 1.00 94.06 215 TYR A O 1
ATOM 1723 N N . ARG A 1 216 ? 14.563 12.707 -23.022 1.00 94.38 216 ARG A N 1
ATOM 1724 C CA . ARG A 1 216 ? 15.782 13.316 -23.585 1.00 94.38 216 ARG A CA 1
ATOM 1725 C C . ARG A 1 216 ? 16.359 12.554 -24.775 1.00 94.38 216 ARG A C 1
ATOM 1727 O O . ARG A 1 216 ? 17.394 12.941 -25.313 1.00 94.38 216 ARG A O 1
ATOM 1734 N N . ALA A 1 217 ? 15.666 11.518 -25.240 1.00 94.38 217 ALA A N 1
ATOM 1735 C CA . ALA A 1 217 ? 16.035 10.765 -26.426 1.00 94.38 217 ALA A CA 1
ATOM 1736 C C . ALA A 1 217 ? 15.857 11.618 -27.696 1.00 94.38 217 ALA A C 1
ATOM 1738 O O . ALA A 1 217 ? 14.772 11.690 -28.279 1.00 94.38 217 ALA A O 1
ATOM 1739 N N . ALA A 1 218 ? 16.942 12.274 -28.115 1.00 92.50 218 ALA A N 1
ATOM 1740 C CA . ALA A 1 218 ? 16.982 13.199 -29.250 1.00 92.50 218 ALA A CA 1
ATOM 1741 C C . ALA A 1 218 ? 18.228 13.003 -30.140 1.00 92.50 218 ALA A C 1
ATOM 1743 O O . ALA A 1 218 ? 18.727 13.957 -30.733 1.00 92.50 218 ALA A O 1
ATOM 1744 N N . ALA A 1 219 ? 18.739 11.769 -30.238 1.00 90.31 219 ALA A N 1
ATOM 1745 C CA . ALA A 1 219 ? 20.021 11.465 -30.888 1.00 90.31 219 ALA A CA 1
ATOM 1746 C C . ALA A 1 219 ? 20.099 11.861 -32.377 1.00 90.31 219 ALA A C 1
ATOM 1748 O O . ALA A 1 219 ? 21.172 12.183 -32.878 1.00 90.31 219 ALA A O 1
ATOM 1749 N N . THR A 1 220 ? 18.976 11.844 -33.101 1.00 92.31 220 THR A N 1
ATOM 1750 C CA . THR A 1 220 ? 18.905 12.248 -34.516 1.00 92.31 220 THR A CA 1
ATOM 1751 C C . THR A 1 220 ? 17.681 13.119 -34.768 1.00 92.31 220 THR A C 1
ATOM 1753 O O . THR A 1 220 ? 16.711 13.058 -34.013 1.00 92.31 220 THR A O 1
ATOM 1756 N N . LYS A 1 221 ? 17.669 13.885 -35.869 1.00 89.12 221 LYS A N 1
ATOM 1757 C CA . LYS A 1 221 ? 16.496 14.693 -36.257 1.00 89.12 221 LYS A CA 1
ATOM 1758 C C . LYS A 1 221 ? 15.238 13.839 -36.464 1.00 89.12 221 LYS A C 1
ATOM 1760 O O . LYS A 1 221 ? 14.142 14.271 -36.123 1.00 89.12 221 LYS A O 1
ATOM 1765 N N . ILE A 1 222 ? 15.401 12.611 -36.962 1.00 89.88 222 ILE A N 1
ATOM 1766 C CA . ILE A 1 222 ? 14.302 11.652 -37.145 1.00 89.88 222 ILE A CA 1
ATOM 1767 C C . ILE A 1 222 ? 13.712 11.261 -35.785 1.00 89.88 222 ILE A C 1
ATOM 1769 O O . ILE A 1 222 ? 12.507 11.394 -35.586 1.00 89.88 222 ILE A O 1
ATOM 1773 N N . ILE A 1 223 ? 14.559 10.853 -34.832 1.00 91.25 223 ILE A N 1
ATOM 1774 C CA . ILE A 1 223 ? 14.129 10.497 -33.470 1.00 91.25 223 ILE A CA 1
ATOM 1775 C C . ILE A 1 223 ? 13.500 11.709 -32.780 1.00 91.25 223 ILE A C 1
ATOM 1777 O O . ILE A 1 223 ? 12.412 11.601 -32.229 1.00 91.25 223 ILE A O 1
ATOM 1781 N N . LYS A 1 224 ? 14.141 12.877 -32.868 1.00 91.75 224 LYS A N 1
ATOM 1782 C CA . LYS A 1 224 ? 13.677 14.132 -32.267 1.00 91.75 224 LYS A CA 1
ATOM 1783 C C . LYS A 1 224 ? 12.281 14.517 -32.761 1.00 91.75 224 LYS A C 1
ATOM 1785 O O . LYS A 1 224 ? 11.434 14.898 -31.963 1.00 91.75 224 LYS A O 1
ATOM 1790 N N . ASN A 1 225 ? 12.006 14.360 -34.055 1.00 90.19 225 ASN A N 1
ATOM 1791 C CA . ASN A 1 225 ? 10.688 14.650 -34.619 1.00 90.19 225 ASN A CA 1
ATOM 1792 C C . ASN A 1 225 ? 9.640 13.587 -34.245 1.00 90.19 225 ASN A C 1
ATOM 1794 O O . ASN A 1 225 ? 8.501 13.943 -33.930 1.00 90.19 225 ASN A O 1
ATOM 1798 N N . ALA A 1 226 ? 10.014 12.304 -34.231 1.00 91.31 226 ALA A N 1
ATOM 1799 C CA . ALA A 1 226 ? 9.110 11.190 -33.936 1.00 91.31 226 ALA A CA 1
ATOM 1800 C C . ALA A 1 226 ? 8.796 11.017 -32.438 1.00 91.31 226 ALA A C 1
ATOM 1802 O O . ALA A 1 226 ? 7.709 10.558 -32.089 1.00 91.31 226 ALA A O 1
ATOM 1803 N N . ASN A 1 227 ? 9.709 11.405 -31.545 1.00 92.50 227 ASN A N 1
ATOM 1804 C CA . ASN A 1 227 ? 9.560 11.217 -30.106 1.00 92.50 227 ASN A CA 1
ATOM 1805 C C . ASN A 1 227 ? 8.422 12.109 -29.550 1.00 92.50 227 ASN A C 1
ATOM 1807 O O . ASN A 1 227 ? 8.496 13.340 -29.655 1.00 92.50 227 ASN A O 1
ATOM 1811 N N . PRO A 1 228 ? 7.340 11.529 -28.991 1.00 90.50 228 PRO A N 1
ATOM 1812 C CA . PRO A 1 228 ? 6.224 12.290 -28.432 1.00 90.50 228 PRO A CA 1
ATOM 1813 C C . PRO A 1 228 ? 6.524 12.864 -27.040 1.00 90.50 228 PRO A C 1
ATOM 1815 O O . PRO A 1 228 ? 5.775 13.713 -26.574 1.00 90.50 228 PRO A O 1
ATOM 1818 N N . TYR A 1 229 ? 7.599 12.421 -26.381 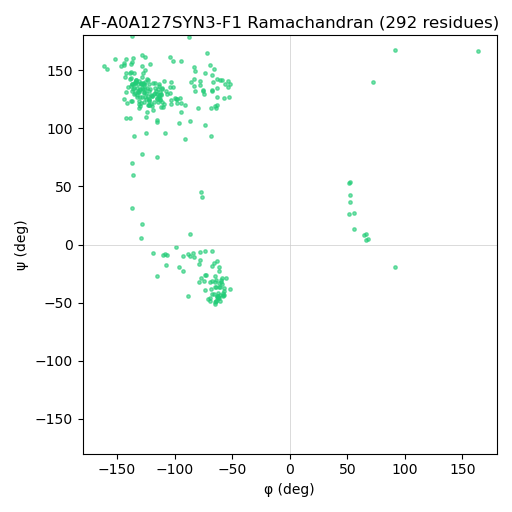1.00 90.62 229 TYR A N 1
ATOM 1819 C CA . TYR A 1 229 ? 7.977 12.866 -25.036 1.00 90.62 229 TYR A CA 1
ATOM 1820 C C . TYR A 1 229 ? 8.831 14.143 -25.042 1.00 90.62 229 TYR A C 1
ATOM 1822 O O . TYR A 1 229 ? 9.062 14.737 -23.992 1.00 90.62 229 TYR A O 1
ATOM 1830 N N . LEU A 1 230 ? 9.294 14.586 -26.215 1.00 93.25 230 LEU A N 1
ATOM 1831 C CA . LEU A 1 230 ? 9.958 15.878 -26.373 1.00 93.25 230 LEU A CA 1
ATOM 1832 C C . LEU A 1 230 ? 8.923 16.990 -26.538 1.00 93.25 230 LEU A C 1
ATOM 1834 O O . LEU A 1 230 ? 7.909 16.819 -27.218 1.00 93.25 230 LEU A O 1
ATOM 1838 N N . TYR A 1 231 ? 9.207 18.151 -25.958 1.00 92.25 231 TYR A N 1
ATOM 1839 C CA . TYR A 1 231 ? 8.316 19.297 -26.019 1.00 92.25 231 TYR A CA 1
ATOM 1840 C C . TYR A 1 231 ? 8.373 19.957 -27.396 1.00 92.25 231 TYR A C 1
ATOM 1842 O O . TYR A 1 231 ? 9.450 20.214 -27.941 1.00 92.25 231 TYR A O 1
ATOM 1850 N N . LYS A 1 232 ? 7.194 20.235 -27.951 1.00 91.88 232 LYS A N 1
ATOM 1851 C CA . LYS A 1 232 ? 7.009 21.034 -29.158 1.00 91.88 232 LYS A CA 1
ATOM 1852 C C . LYS A 1 232 ? 6.373 22.350 -28.745 1.00 91.88 232 LYS A C 1
ATOM 1854 O O . LYS A 1 232 ? 5.254 22.334 -28.249 1.00 91.88 232 LYS A O 1
ATOM 1859 N N . ASP A 1 233 ? 7.076 23.447 -28.985 1.00 90.06 233 ASP A N 1
ATOM 1860 C CA . ASP A 1 233 ? 6.546 24.782 -28.735 1.00 90.06 233 ASP A CA 1
ATOM 1861 C C . ASP A 1 233 ? 5.328 25.059 -29.643 1.00 90.06 233 ASP A C 1
ATOM 1863 O O . ASP A 1 233 ? 5.485 25.034 -30.872 1.00 90.06 233 ASP A O 1
ATOM 1867 N N . PRO A 1 234 ? 4.120 25.279 -29.082 1.00 90.25 234 PRO A N 1
ATOM 1868 C CA . PRO A 1 234 ? 2.932 25.618 -29.860 1.00 90.25 234 PRO A CA 1
ATOM 1869 C C . PRO A 1 234 ? 3.060 26.959 -30.589 1.00 90.25 234 PRO A C 1
ATOM 1871 O O . PRO A 1 234 ? 2.512 27.103 -31.682 1.00 90.25 234 PRO A O 1
ATOM 1874 N N . ASP A 1 235 ? 3.816 27.904 -30.022 1.00 92.75 235 ASP A N 1
ATOM 1875 C CA . ASP A 1 235 ? 4.005 29.245 -30.583 1.00 92.75 235 ASP A CA 1
ATOM 1876 C C . ASP A 1 235 ? 5.029 29.242 -31.728 1.00 92.75 235 ASP A C 1
ATOM 1878 O O . ASP A 1 235 ? 5.061 30.154 -32.557 1.00 92.75 235 ASP A O 1
ATOM 1882 N N . ASN A 1 236 ? 5.832 28.175 -31.831 1.00 89.75 236 ASN A N 1
ATOM 1883 C CA . ASN A 1 236 ? 6.788 27.978 -32.914 1.00 89.75 236 ASN A CA 1
ATOM 1884 C C . ASN A 1 236 ? 6.653 26.594 -33.587 1.00 89.75 236 ASN A C 1
ATOM 1886 O O . ASN A 1 236 ? 7.483 25.692 -33.393 1.00 89.75 236 ASN A O 1
ATOM 1890 N N . PRO A 1 237 ? 5.647 26.416 -34.467 1.00 82.62 237 PRO A N 1
ATOM 1891 C CA . PRO A 1 237 ? 5.383 25.144 -35.135 1.00 82.62 237 PRO A CA 1
ATOM 1892 C C . PRO A 1 237 ? 6.502 24.649 -36.060 1.00 82.62 237 PRO A C 1
ATOM 1894 O O . PRO A 1 237 ? 6.493 23.474 -36.431 1.00 82.62 237 PRO A O 1
ATOM 1897 N N . THR A 1 238 ? 7.479 25.479 -36.435 1.00 86.25 238 THR A N 1
ATOM 1898 C CA . THR A 1 238 ? 8.590 25.087 -37.322 1.00 86.25 238 THR A CA 1
ATOM 1899 C C . THR A 1 238 ? 9.855 24.675 -36.564 1.00 86.25 238 THR A C 1
ATOM 1901 O O . THR A 1 238 ? 10.674 23.947 -37.125 1.00 86.25 238 THR A O 1
ATOM 1904 N N . ALA A 1 239 ? 10.001 25.052 -35.288 1.00 87.50 239 ALA A N 1
ATOM 1905 C CA . ALA A 1 239 ? 11.157 24.690 -34.464 1.00 87.50 239 ALA A CA 1
ATOM 1906 C C . ALA A 1 239 ? 11.224 23.184 -34.163 1.00 87.50 239 ALA A C 1
ATOM 1908 O O . ALA A 1 239 ? 10.201 22.530 -33.983 1.00 87.50 239 ALA A O 1
ATOM 1909 N N . ASP A 1 240 ? 12.414 22.597 -34.060 1.00 88.50 240 ASP A N 1
ATOM 1910 C CA . ASP A 1 240 ? 12.510 21.190 -33.658 1.00 88.50 240 ASP A CA 1
ATOM 1911 C C . ASP A 1 240 ? 12.028 20.985 -32.205 1.00 88.50 240 ASP A C 1
ATOM 1913 O O . ASP A 1 240 ? 12.209 21.853 -31.350 1.00 88.50 240 ASP A O 1
ATOM 1917 N N . LYS A 1 241 ? 11.499 19.794 -31.890 1.00 92.88 241 LYS A N 1
ATOM 1918 C CA . LYS A 1 241 ? 11.145 19.429 -30.506 1.00 92.88 241 LYS A CA 1
ATOM 1919 C C . LYS A 1 241 ? 12.377 19.392 -29.604 1.00 92.88 241 LYS A C 1
ATOM 1921 O O . LYS A 1 241 ? 13.406 18.881 -30.023 1.00 92.88 241 LYS A O 1
ATOM 1926 N N . TYR A 1 242 ? 12.298 19.823 -28.355 1.00 91.81 242 TYR A N 1
ATOM 1927 C CA . TYR A 1 242 ? 13.444 19.800 -27.438 1.00 91.81 242 TYR A CA 1
ATOM 1928 C C . TYR A 1 242 ? 13.113 19.117 -26.109 1.00 91.81 242 TYR A C 1
ATOM 1930 O O . TYR A 1 242 ? 11.952 18.878 -25.780 1.00 91.81 242 TYR A O 1
ATOM 1938 N N . THR A 1 243 ? 14.148 18.729 -25.361 1.00 93.31 243 THR A N 1
ATOM 1939 C CA . THR A 1 243 ? 13.973 18.089 -24.052 1.00 93.31 243 THR A CA 1
ATOM 1940 C C . THR A 1 243 ? 13.637 19.123 -22.982 1.00 93.31 243 THR A C 1
ATOM 1942 O O . THR A 1 243 ? 14.254 20.183 -22.918 1.00 93.31 243 THR A O 1
ATOM 1945 N N . VAL A 1 244 ? 12.679 18.790 -22.119 1.00 90.50 244 VAL A N 1
ATOM 1946 C CA . VAL A 1 244 ? 12.364 19.545 -20.891 1.00 90.50 244 VAL A CA 1
ATOM 1947 C C . VAL A 1 244 ? 12.994 18.914 -19.646 1.00 90.50 244 VAL A C 1
ATOM 1949 O O . VAL A 1 244 ? 12.868 19.449 -18.551 1.00 90.50 244 VAL A O 1
ATOM 1952 N N . LEU A 1 245 ? 13.682 17.780 -19.811 1.00 93.81 245 LEU A N 1
ATOM 1953 C CA . LEU A 1 245 ? 14.331 17.030 -18.740 1.00 93.81 245 LEU A CA 1
ATOM 1954 C C . LEU A 1 245 ? 15.727 16.569 -19.205 1.00 93.81 245 LEU A C 1
ATOM 1956 O O . LEU A 1 245 ? 15.929 15.376 -19.446 1.00 93.81 245 LEU A O 1
ATOM 1960 N N . PRO A 1 246 ? 16.699 17.488 -19.360 1.00 91.62 246 PRO A N 1
ATOM 1961 C CA . PRO A 1 246 ? 18.020 17.161 -19.902 1.00 91.62 246 PRO A CA 1
ATOM 1962 C C . PRO A 1 246 ? 18.827 16.199 -19.016 1.00 91.62 246 PRO A C 1
ATOM 1964 O O . PRO A 1 246 ? 19.650 15.453 -19.534 1.00 91.62 246 PRO A O 1
ATOM 1967 N N . GLN A 1 247 ? 18.577 16.198 -17.704 1.00 93.12 247 GLN A N 1
ATOM 1968 C CA . GLN A 1 247 ? 19.219 15.334 -16.710 1.00 93.12 247 GLN A CA 1
ATOM 1969 C C . GLN A 1 247 ? 18.276 15.099 -15.524 1.00 93.12 247 GLN A C 1
ATOM 1971 O O . GLN A 1 247 ? 17.374 15.906 -15.287 1.00 93.12 247 GLN A O 1
ATOM 1976 N N . GLY A 1 248 ? 18.514 14.035 -14.761 1.00 94.38 248 GLY A N 1
ATOM 1977 C CA . GLY A 1 248 ? 17.801 13.728 -13.523 1.00 94.38 248 GLY A CA 1
ATOM 1978 C C . GLY A 1 248 ? 16.562 12.846 -13.699 1.00 94.38 248 GLY A C 1
ATOM 1979 O O . GLY A 1 248 ? 16.066 12.601 -14.795 1.00 94.38 248 GLY A O 1
ATOM 1980 N N . GLY A 1 249 ? 16.053 12.344 -12.578 1.00 94.44 249 GLY A N 1
ATOM 1981 C CA . GLY A 1 249 ? 14.820 11.560 -12.529 1.00 94.44 249 GLY A CA 1
ATOM 1982 C C . GLY A 1 249 ? 13.554 12.409 -12.373 1.00 94.44 249 GLY A C 1
ATOM 1983 O O . GLY A 1 249 ? 13.609 13.627 -12.218 1.00 94.44 249 GLY A O 1
ATOM 1984 N N . ILE A 1 250 ? 12.402 11.742 -12.352 1.00 94.12 250 ILE A N 1
ATOM 1985 C CA . ILE A 1 250 ? 11.094 12.304 -12.015 1.00 94.12 250 ILE A CA 1
ATOM 1986 C C . ILE A 1 250 ? 10.639 11.682 -10.688 1.00 94.12 250 ILE A C 1
ATOM 1988 O O . ILE A 1 250 ? 10.528 10.464 -10.565 1.00 94.12 250 ILE A O 1
ATOM 1992 N N . LEU A 1 251 ? 10.338 12.516 -9.695 1.00 95.06 251 LEU A N 1
ATOM 1993 C CA . LEU A 1 251 ? 9.713 12.090 -8.444 1.00 95.06 251 LEU A CA 1
ATOM 1994 C C . LEU A 1 251 ? 8.290 12.635 -8.398 1.00 95.06 251 LEU A C 1
ATOM 1996 O O . LEU A 1 251 ? 8.095 13.846 -8.483 1.00 95.06 251 LEU A O 1
ATOM 2000 N N . LYS A 1 252 ? 7.298 11.754 -8.254 1.00 94.25 252 LYS A N 1
ATOM 2001 C CA . LYS A 1 252 ? 5.905 12.162 -8.024 1.00 94.25 252 LYS A CA 1
ATOM 2002 C C . LYS A 1 252 ? 5.500 11.752 -6.620 1.00 94.25 252 LYS A C 1
ATOM 2004 O O . LYS A 1 252 ? 5.617 10.577 -6.279 1.00 94.25 252 LYS A O 1
ATOM 2009 N N . LYS A 1 253 ? 5.028 12.711 -5.829 1.00 95.12 253 LYS A N 1
ATOM 2010 C CA . LYS A 1 253 ? 4.527 12.475 -4.476 1.00 95.12 253 LYS A CA 1
ATOM 2011 C C . LYS A 1 253 ? 3.048 12.809 -4.411 1.00 95.12 253 LYS A C 1
ATOM 2013 O O . LYS A 1 253 ? 2.662 13.873 -4.880 1.00 95.12 253 LYS A O 1
ATOM 2018 N N . ASN A 1 254 ? 2.267 11.907 -3.831 1.00 94.81 254 ASN A N 1
ATOM 2019 C CA . ASN A 1 254 ? 0.865 12.135 -3.506 1.00 94.81 254 ASN A CA 1
ATOM 2020 C C . ASN A 1 254 ? 0.647 11.748 -2.044 1.00 94.81 254 ASN A C 1
ATOM 2022 O O . ASN A 1 254 ? 0.876 10.587 -1.688 1.00 94.81 254 ASN A O 1
ATOM 2026 N N . ASP A 1 255 ? 0.171 12.690 -1.237 1.00 95.62 255 ASP A N 1
ATOM 2027 C CA . ASP A 1 255 ? -0.042 12.502 0.193 1.00 95.62 255 ASP A CA 1
ATOM 2028 C C . ASP A 1 255 ? -1.517 12.720 0.514 1.00 95.62 255 ASP A C 1
ATOM 2030 O O . ASP A 1 255 ? -2.063 13.794 0.302 1.00 95.62 255 ASP A O 1
ATOM 2034 N N . TYR A 1 256 ? -2.164 11.689 1.045 1.00 96.12 256 TYR A N 1
ATOM 2035 C CA . TYR A 1 256 ? -3.560 11.745 1.453 1.00 96.12 256 TYR A CA 1
ATOM 2036 C C . TYR A 1 256 ? -3.660 11.616 2.963 1.00 96.12 256 TYR A C 1
ATOM 2038 O O . TYR A 1 256 ? -3.040 10.726 3.555 1.00 96.12 256 TYR A O 1
ATOM 2046 N N . SER A 1 257 ? -4.495 12.444 3.582 1.00 97.19 257 SER A N 1
ATOM 2047 C CA . SER A 1 257 ? -4.879 12.290 4.981 1.00 97.19 257 SER A CA 1
ATOM 2048 C C . SER A 1 257 ? -6.394 12.287 5.139 1.00 97.19 257 SER A C 1
ATOM 2050 O O . SER A 1 257 ? -7.125 12.907 4.366 1.00 97.19 257 SER A O 1
ATOM 2052 N N . ALA A 1 258 ? -6.883 11.546 6.127 1.00 97.75 258 ALA A N 1
ATOM 2053 C CA . ALA A 1 258 ? -8.291 11.547 6.484 1.00 97.75 258 ALA A CA 1
ATOM 2054 C C . ALA A 1 258 ? -8.467 11.464 8.000 1.00 97.75 258 ALA A C 1
ATOM 2056 O O . ALA A 1 258 ? -7.880 10.593 8.646 1.00 97.75 258 ALA A O 1
ATOM 2057 N N . LEU A 1 259 ? -9.307 12.339 8.549 1.00 97.75 259 LEU A N 1
ATOM 2058 C CA . LEU A 1 259 ? -9.776 12.293 9.928 1.00 97.75 259 LEU A CA 1
ATOM 2059 C C . LEU A 1 259 ? -11.270 11.964 9.922 1.00 97.75 259 LEU A C 1
ATOM 2061 O O . LEU A 1 259 ? -12.072 12.715 9.378 1.00 97.75 259 LEU A O 1
ATOM 2065 N N . SER A 1 260 ? -11.633 10.836 10.525 1.00 97.62 260 SER A N 1
ATOM 2066 C CA . SER A 1 260 ? -13.019 10.405 10.705 1.00 97.62 260 SER A CA 1
ATOM 2067 C C . SER A 1 260 ? -13.380 10.482 12.179 1.00 97.62 260 SER A C 1
ATOM 2069 O O . SER A 1 260 ? -12.620 10.007 13.026 1.00 97.62 260 SER A O 1
ATOM 2071 N N . MET A 1 261 ? -14.545 11.036 12.485 1.00 97.88 261 MET A N 1
ATOM 2072 C CA . MET A 1 261 ? -15.104 11.075 13.833 1.00 97.88 261 MET A CA 1
ATOM 2073 C C . MET A 1 261 ? -16.522 10.527 13.786 1.00 97.88 261 MET A C 1
ATOM 2075 O O . MET A 1 261 ? -17.332 11.020 13.011 1.00 97.88 261 MET A O 1
ATOM 2079 N N . ASP A 1 262 ? -16.828 9.548 14.631 1.00 97.62 262 ASP A N 1
ATOM 2080 C CA . ASP A 1 262 ? -18.155 8.939 14.711 1.00 97.62 262 ASP A CA 1
ATOM 2081 C C . ASP A 1 262 ? -18.660 8.992 16.150 1.00 97.62 262 ASP A C 1
ATOM 2083 O O . ASP A 1 262 ? -17.926 8.690 17.095 1.00 97.62 262 ASP A O 1
ATOM 2087 N N . PHE A 1 263 ? -19.930 9.340 16.316 1.00 98.25 263 PHE A N 1
ATOM 2088 C CA . PHE A 1 263 ? -20.639 9.281 17.583 1.00 98.25 263 PHE A CA 1
ATOM 2089 C C . PHE A 1 263 ? -21.971 8.563 17.395 1.00 98.25 263 PHE A C 1
ATOM 2091 O O . PHE A 1 263 ? -22.751 8.903 16.507 1.00 98.25 263 PHE A O 1
ATOM 2098 N N . ARG A 1 264 ? -22.261 7.591 18.260 1.00 98.12 264 ARG A N 1
ATOM 2099 C CA . ARG A 1 264 ? -23.522 6.850 18.267 1.00 98.12 264 ARG A CA 1
ATOM 2100 C C . ARG A 1 264 ? -24.080 6.772 19.679 1.00 98.12 264 ARG A C 1
ATOM 2102 O O . ARG A 1 264 ? -23.411 6.289 20.588 1.00 98.12 264 ARG A O 1
ATOM 2109 N N . ALA A 1 265 ? -25.333 7.172 19.841 1.00 98.12 265 ALA A N 1
ATOM 2110 C CA . ALA A 1 265 ? -26.120 6.922 21.039 1.00 98.12 265 ALA A CA 1
ATOM 2111 C C . ALA A 1 265 ? -27.229 5.925 20.700 1.00 98.12 265 ALA A C 1
ATOM 2113 O O . ALA A 1 265 ? -27.911 6.082 19.690 1.00 98.12 265 ALA A O 1
ATOM 2114 N N . SER A 1 266 ? -27.431 4.906 21.527 1.00 98.06 266 SER A N 1
ATOM 2115 C CA . SER A 1 266 ? -28.521 3.950 21.339 1.00 98.06 266 SER A CA 1
ATOM 2116 C C . SER A 1 266 ? -29.127 3.482 22.651 1.00 98.06 266 SER A C 1
ATOM 2118 O O . SER A 1 266 ? -28.487 3.504 23.697 1.00 98.06 266 SER A O 1
ATOM 2120 N N . GLY A 1 267 ? -30.385 3.064 22.586 1.00 97.81 267 GLY A N 1
ATOM 2121 C CA . GLY A 1 267 ? -31.128 2.471 23.683 1.00 97.81 267 GLY A CA 1
ATOM 2122 C C . GLY A 1 267 ? -31.823 1.206 23.209 1.00 97.81 267 GLY A C 1
ATOM 2123 O O . GLY A 1 267 ? -32.477 1.204 22.167 1.00 97.81 267 GLY A O 1
ATOM 2124 N N . THR A 1 268 ? -31.687 0.137 23.984 1.00 97.38 268 THR A N 1
ATOM 2125 C CA . THR A 1 268 ? -32.381 -1.132 23.763 1.00 97.38 268 THR A CA 1
ATOM 2126 C C . THR A 1 268 ? -33.231 -1.440 24.984 1.00 97.38 268 THR A C 1
ATOM 2128 O O . THR A 1 268 ? -32.721 -1.418 26.102 1.00 97.38 268 THR A O 1
ATOM 2131 N N . TYR A 1 269 ? -34.513 -1.736 24.787 1.00 96.50 269 TYR A N 1
ATOM 2132 C CA . TYR A 1 269 ? -35.416 -2.183 25.840 1.00 96.50 269 TYR A CA 1
ATOM 2133 C C . TYR A 1 269 ? -35.944 -3.580 25.527 1.00 96.50 269 TYR A C 1
ATOM 2135 O O . TYR A 1 269 ? -36.669 -3.757 24.553 1.00 96.50 269 TYR A O 1
ATOM 2143 N N . ASN A 1 270 ? -35.601 -4.554 26.365 1.00 95.31 270 ASN A N 1
ATOM 2144 C CA . ASN A 1 270 ? -36.028 -5.942 26.242 1.00 95.31 270 ASN A CA 1
ATOM 2145 C C . ASN A 1 270 ? -36.769 -6.368 27.516 1.00 95.31 270 ASN A C 1
ATOM 2147 O O . ASN A 1 270 ? -36.218 -6.294 28.617 1.00 95.31 270 ASN A O 1
ATOM 2151 N N . THR A 1 271 ? -38.006 -6.845 27.383 1.00 93.62 271 THR A N 1
ATOM 2152 C CA . THR A 1 271 ? -38.798 -7.363 28.508 1.00 93.62 271 THR A CA 1
ATOM 2153 C C . THR A 1 271 ? -39.664 -8.550 28.096 1.00 93.62 271 THR A C 1
ATOM 2155 O O . THR A 1 271 ? -40.011 -8.707 26.926 1.00 93.62 271 THR A O 1
ATOM 2158 N N . ALA A 1 272 ? -40.024 -9.384 29.071 1.00 92.69 272 ALA A N 1
ATOM 2159 C CA . ALA A 1 272 ? -40.966 -10.483 28.907 1.00 92.69 272 ALA A CA 1
ATOM 2160 C C . ALA A 1 272 ? -42.126 -10.304 29.896 1.00 92.69 272 ALA A C 1
ATOM 2162 O O . ALA A 1 272 ? -41.922 -10.272 31.109 1.00 92.69 272 ALA A O 1
ATOM 2163 N N . ILE A 1 273 ? -43.347 -10.183 29.378 1.00 89.00 273 ILE A N 1
ATOM 2164 C CA . ILE A 1 273 ? -44.575 -10.045 30.163 1.00 89.00 273 ILE A CA 1
ATOM 2165 C C . ILE A 1 273 ? -45.229 -11.423 30.276 1.00 89.00 273 ILE A C 1
ATOM 2167 O O . ILE A 1 273 ? -45.548 -12.053 29.263 1.00 89.00 273 ILE A O 1
ATOM 2171 N N . ALA A 1 274 ? -45.421 -11.881 31.517 1.00 88.44 274 ALA A N 1
ATOM 2172 C CA . ALA A 1 274 ? -46.033 -13.171 31.859 1.00 88.44 274 ALA A CA 1
ATOM 2173 C C . ALA A 1 274 ? -45.416 -14.383 31.131 1.00 88.44 274 ALA A C 1
ATOM 2175 O O . ALA A 1 274 ? -46.117 -15.358 30.875 1.00 88.44 274 ALA A O 1
ATOM 2176 N N . GLU A 1 275 ? -44.140 -14.285 30.734 1.00 83.88 275 GLU A N 1
ATOM 2177 C CA . GLU A 1 275 ? -43.411 -15.290 29.936 1.00 83.88 275 GLU A CA 1
ATOM 2178 C C . GLU A 1 275 ? -44.078 -15.661 28.594 1.00 83.88 275 GLU A C 1
ATOM 2180 O O . GLU A 1 275 ? -43.687 -16.620 27.936 1.00 83.88 275 GLU A O 1
ATOM 2185 N N . LYS A 1 276 ? -45.070 -14.876 28.154 1.00 90.88 276 LYS A N 1
ATOM 2186 C CA . LYS A 1 276 ? -45.856 -15.113 26.932 1.00 90.88 276 LYS A CA 1
ATOM 2187 C C . LYS A 1 276 ? -45.651 -14.037 25.874 1.00 90.88 276 LYS A C 1
ATOM 2189 O O . LYS A 1 276 ? -45.806 -14.313 24.688 1.00 90.88 276 LYS A O 1
ATOM 2194 N N . HIS A 1 277 ? -45.304 -12.819 26.289 1.00 89.25 277 HIS A N 1
ATOM 2195 C CA . HIS A 1 277 ? -45.127 -11.687 25.383 1.00 89.25 277 HIS A CA 1
ATOM 2196 C C . HIS A 1 277 ? -43.734 -11.090 25.552 1.00 89.25 277 HIS A C 1
ATOM 2198 O O . HIS A 1 277 ? -43.414 -10.547 26.607 1.00 89.25 277 HIS A O 1
ATOM 2204 N N . ILE A 1 278 ? -42.912 -11.191 24.510 1.00 93.06 278 ILE A N 1
ATOM 2205 C CA . ILE A 1 278 ? -41.567 -10.614 24.464 1.00 93.06 278 ILE A CA 1
ATOM 2206 C C . ILE A 1 278 ? -41.653 -9.284 23.718 1.00 93.06 278 ILE A C 1
ATOM 2208 O O . ILE A 1 278 ? -42.142 -9.238 22.590 1.00 93.06 278 ILE A O 1
ATOM 2212 N N . ILE A 1 279 ? -41.176 -8.211 24.342 1.00 91.81 279 ILE A N 1
ATOM 2213 C CA . ILE A 1 279 ? -41.075 -6.886 23.730 1.00 91.81 279 ILE A CA 1
ATOM 2214 C C . ILE A 1 279 ? -39.594 -6.546 23.621 1.00 91.81 279 ILE A C 1
ATOM 2216 O O . ILE A 1 279 ? -38.904 -6.501 24.638 1.00 91.81 279 ILE A O 1
ATOM 2220 N N . ASN A 1 280 ? -39.142 -6.273 22.398 1.00 95.81 280 ASN A N 1
ATOM 2221 C CA . ASN A 1 280 ? -37.814 -5.747 22.105 1.00 95.81 280 ASN A CA 1
ATOM 2222 C C . ASN A 1 280 ? -37.992 -4.433 21.343 1.00 95.81 280 ASN A C 1
ATOM 2224 O O . ASN A 1 280 ? -38.600 -4.412 20.273 1.00 95.81 280 ASN A O 1
ATOM 2228 N N . ALA A 1 281 ? -37.481 -3.343 21.894 1.00 95.44 281 ALA A N 1
ATOM 2229 C CA . ALA A 1 281 ? -37.486 -2.031 21.267 1.00 95.44 281 ALA A CA 1
ATOM 2230 C C . ALA A 1 281 ? -36.051 -1.514 21.168 1.00 95.44 281 ALA A C 1
ATOM 2232 O O . ALA A 1 281 ? -35.251 -1.702 22.082 1.00 95.44 281 ALA A O 1
ATOM 2233 N N . PHE A 1 282 ? -35.730 -0.852 20.061 1.00 97.38 282 PHE A N 1
ATOM 2234 C CA . PHE A 1 282 ? -34.416 -0.274 19.815 1.00 97.38 282 PHE A CA 1
ATOM 2235 C C . PHE A 1 282 ? -34.570 1.110 19.195 1.00 97.38 282 PHE A C 1
ATOM 2237 O O . PHE A 1 282 ? -35.377 1.302 18.287 1.00 97.38 282 PHE A O 1
ATOM 2244 N N . ALA A 1 283 ? -33.775 2.059 19.672 1.00 97.50 283 ALA A N 1
ATOM 2245 C CA . ALA A 1 283 ? -33.656 3.384 19.087 1.00 97.50 283 ALA A CA 1
ATOM 2246 C C . ALA A 1 283 ? -32.186 3.804 19.083 1.00 97.50 283 ALA A C 1
ATOM 2248 O O . ALA A 1 283 ? -31.457 3.525 20.035 1.00 97.50 283 ALA A O 1
ATOM 2249 N N . ALA A 1 284 ? -31.750 4.485 18.026 1.00 97.19 284 ALA A N 1
ATOM 2250 C CA . ALA A 1 284 ? -30.387 4.983 17.911 1.00 97.19 284 ALA A CA 1
ATOM 2251 C C . ALA A 1 284 ? -30.325 6.305 17.149 1.00 97.19 284 ALA A C 1
ATOM 2253 O O . ALA A 1 284 ? -31.156 6.583 16.288 1.00 97.19 284 ALA A O 1
ATOM 2254 N N . MET A 1 285 ? -29.295 7.081 17.458 1.00 97.69 285 MET A N 1
ATOM 2255 C CA . MET A 1 285 ? -28.880 8.287 16.762 1.00 97.69 285 MET A CA 1
ATOM 2256 C C . MET A 1 285 ? -27.388 8.163 16.456 1.00 97.69 285 MET A C 1
ATOM 2258 O O . MET A 1 285 ? -26.611 7.731 17.309 1.00 97.69 285 MET A O 1
ATOM 2262 N N . GLU A 1 286 ? -26.988 8.567 15.256 1.00 96.44 286 GLU A N 1
ATOM 2263 C CA . GLU A 1 286 ? -25.594 8.567 14.822 1.00 96.44 286 GLU A CA 1
ATOM 2264 C C . GLU A 1 286 ? -25.243 9.896 14.157 1.00 96.44 286 GLU A C 1
ATOM 2266 O O . GLU A 1 286 ? -26.052 10.471 13.430 1.00 96.44 286 GLU A O 1
ATOM 2271 N N . VAL A 1 287 ? -24.031 10.373 14.425 1.00 97.06 287 VAL A N 1
ATOM 2272 C CA . VAL A 1 287 ? -23.423 11.541 13.792 1.00 97.06 287 VAL A CA 1
ATOM 2273 C C . VAL A 1 287 ? -22.017 11.142 13.368 1.00 97.06 287 VAL A C 1
ATOM 2275 O O . VAL A 1 287 ? -21.270 10.585 14.171 1.00 97.06 287 VAL A O 1
ATOM 2278 N N . ASN A 1 288 ? -21.655 11.436 12.124 1.00 96.75 288 ASN A N 1
ATOM 2279 C CA . ASN A 1 288 ? -20.316 11.205 11.599 1.00 96.75 288 ASN A CA 1
ATOM 2280 C C . ASN A 1 288 ? -19.758 12.476 10.950 1.00 96.75 288 ASN A C 1
ATOM 2282 O O . ASN A 1 288 ? -20.503 13.349 10.506 1.00 96.75 288 ASN A O 1
ATOM 2286 N N . SER A 1 289 ? -18.434 12.577 10.931 1.00 96.62 289 SER A N 1
ATOM 2287 C CA . SER A 1 289 ? -17.678 13.599 10.215 1.00 96.62 289 SER A CA 1
ATOM 2288 C C . SER A 1 289 ? -16.477 12.952 9.545 1.00 96.62 289 SER A C 1
ATOM 2290 O O . SER A 1 289 ? -15.858 12.049 10.114 1.00 96.62 289 SER A O 1
ATOM 2292 N N . LEU A 1 290 ? -16.140 13.421 8.346 1.00 96.00 290 LEU A N 1
ATOM 2293 C CA . LEU A 1 290 ? -14.995 12.947 7.585 1.00 96.00 290 LEU A CA 1
ATOM 2294 C C . LEU A 1 290 ? -14.329 14.109 6.855 1.00 96.00 290 LEU A C 1
ATOM 2296 O O . LEU A 1 290 ? -14.839 14.585 5.843 1.00 96.00 290 LEU A O 1
ATOM 2300 N N . ASP A 1 291 ? -13.145 14.477 7.323 1.00 94.94 291 ASP A N 1
ATOM 2301 C CA . ASP A 1 291 ? -12.306 15.493 6.699 1.00 94.94 291 ASP A CA 1
ATOM 2302 C C . ASP A 1 291 ? -11.174 14.810 5.934 1.00 94.94 291 ASP A C 1
ATOM 2304 O O . ASP A 1 291 ? -10.430 14.007 6.500 1.00 94.94 291 ASP A O 1
ATOM 2308 N N . ARG A 1 292 ? -11.049 15.100 4.634 1.00 94.38 292 ARG A N 1
ATOM 2309 C CA . ARG A 1 292 ? -10.012 14.540 3.750 1.00 94.38 292 ARG A CA 1
ATOM 2310 C C . ARG A 1 292 ? -9.128 15.648 3.191 1.00 94.38 292 ARG A C 1
ATOM 2312 O O . ARG A 1 292 ? -9.638 16.677 2.756 1.00 94.38 292 ARG A O 1
ATOM 2319 N N . HIS A 1 293 ? -7.827 15.394 3.134 1.00 90.12 293 HIS A N 1
ATOM 2320 C CA . HIS A 1 293 ? -6.844 16.230 2.450 1.00 90.12 293 HIS A CA 1
ATOM 2321 C C . HIS A 1 293 ? -6.076 15.387 1.426 1.00 90.12 293 HIS A C 1
ATOM 2323 O O . HIS A 1 293 ? -5.827 14.203 1.672 1.00 90.12 293 HIS A O 1
ATOM 2329 N N . ALA A 1 294 ? -5.763 15.981 0.276 1.00 81.62 294 ALA A N 1
ATOM 2330 C CA . ALA A 1 294 ? -5.120 15.349 -0.875 1.00 81.62 294 ALA A CA 1
ATOM 2331 C C . ALA A 1 294 ? -4.124 16.314 -1.521 1.00 81.62 294 ALA A C 1
ATOM 2333 O O . ALA A 1 294 ? -4.400 17.536 -1.452 1.00 81.62 294 ALA A O 1
#

Mean predicted aligned error: 7.73 Å

Secondary structure (DSSP, 8-state):
-TTTSS-SS-SSHHHHHHHHHHHHH----HHHHHB-----EEEEEEEEEEETTEEEEEEEEEEEE--SBTT-EEEEEEEEEEEEEEETTTTEEEEEEEEEEEEEEEEE-PPPPEE-TTT--EE-TT---HHHHHHHS-TTS-SSSPEEETTEEE-HHHHHHHEEEEEEEEEEEEEEEEEEEEETTEEEEEEEEEEEEEEEEEEEE-TTSHHHHHTT--SSHHHHHH-TTSB--SS-TTSPPB-S-SSS-EEEEEEEEEEEEEEEEEEEEEEEETTTEEEEEEEEEEEEEEEEE-